Protein AF-A0A1B6H0E5-F1 (afdb_monomer)

Secondary structure (DSSP, 8-state):
-HHHHHHHHHHHHHHHHHHHHHHHHHHHHHHHHHHHHHHHHHHHHHHHHHHHHHHHHHHHHHHHHHHHHHHHHHHHHHHHHHHHHHHHHHHHHHHHHHHHHHHHHHHHHHHHHHHHHHHHHHHTT-SS----HHHHHHHHHHHHHHHHHHHHHHHHHHHHHHHHHHHHHHHHHHHHHHHHHHHHHHHHHHHHHHHHHHHHHHHHHHHHHHHHHHHHHHHHHHHHHHHHHHHHHHHHHHT---HHHHHHHTT--S--TTTHHHHHHHHHHHHHHHHHHS--------S-------------------------PPPPTTTGGGTGGG-------

Structure (mmCIF, N/CA/C/O backbone):
data_AF-A0A1B6H0E5-F1
#
_entry.id   AF-A0A1B6H0E5-F1
#
loop_
_atom_site.group_PDB
_atom_site.id
_atom_site.type_symbol
_atom_site.label_atom_id
_atom_site.label_alt_id
_atom_site.label_comp_id
_atom_site.label_asym_id
_atom_site.label_entity_id
_atom_site.label_seq_id
_atom_site.pdbx_PDB_ins_code
_atom_site.Cartn_x
_atom_site.Cartn_y
_atom_site.Cartn_z
_atom_site.occupancy
_atom_site.B_iso_or_equiv
_atom_site.auth_seq_id
_atom_site.auth_comp_id
_atom_site.auth_asym_id
_atom_site.auth_atom_id
_atom_site.pdbx_PDB_model_num
ATOM 1 N N . MET A 1 1 ? -20.117 -1.819 90.379 1.00 55.28 1 MET A N 1
ATOM 2 C CA . MET A 1 1 ? -20.798 -1.205 89.204 1.00 55.28 1 MET A CA 1
ATOM 3 C C . MET A 1 1 ? -19.936 -0.213 88.401 1.00 55.28 1 MET A C 1
ATOM 5 O O . MET A 1 1 ? -20.252 -0.001 87.236 1.00 55.28 1 MET A O 1
ATOM 9 N N . SER A 1 2 ? -18.874 0.383 88.965 1.00 75.88 2 SER A N 1
ATOM 10 C CA . SER A 1 2 ? -18.038 1.400 88.289 1.00 75.88 2 SER A CA 1
ATOM 11 C C . SER A 1 2 ? -17.164 0.845 87.145 1.00 75.88 2 SER A C 1
ATOM 13 O O . SER A 1 2 ? -17.167 1.383 86.039 1.00 75.88 2 SER A O 1
ATOM 15 N N . GLU A 1 3 ? -16.501 -0.295 87.357 1.00 85.06 3 GLU A N 1
ATOM 16 C CA . GLU A 1 3 ? -15.570 -0.882 86.374 1.00 85.06 3 GLU A CA 1
ATOM 17 C C . GLU A 1 3 ? -16.250 -1.301 85.070 1.00 85.06 3 GLU A C 1
ATOM 19 O O . GLU A 1 3 ? -15.734 -1.042 83.989 1.00 85.06 3 GLU A O 1
ATOM 24 N N . ARG A 1 4 ? -17.462 -1.862 85.150 1.00 87.31 4 ARG A N 1
ATOM 25 C CA . ARG A 1 4 ? -18.242 -2.280 83.974 1.00 87.31 4 ARG A CA 1
ATOM 26 C C . ARG A 1 4 ? -18.621 -1.089 83.084 1.00 87.31 4 ARG A C 1
ATOM 28 O O . ARG A 1 4 ? -18.593 -1.198 81.862 1.00 87.31 4 ARG A O 1
ATOM 35 N N . LYS A 1 5 ? -18.923 0.069 83.687 1.00 90.56 5 LYS A N 1
ATOM 36 C CA . LYS A 1 5 ? -19.170 1.322 82.952 1.00 90.56 5 LYS A CA 1
ATOM 37 C C . LYS A 1 5 ? -17.890 1.846 82.294 1.00 90.56 5 LYS A C 1
ATOM 39 O O . LYS A 1 5 ? -17.943 2.285 81.149 1.00 90.56 5 LYS A O 1
ATOM 44 N N . CYS A 1 6 ? -16.753 1.769 82.987 1.00 89.44 6 CYS A N 1
ATOM 45 C CA . CYS A 1 6 ? -15.452 2.165 82.444 1.00 89.44 6 CYS A CA 1
ATOM 46 C C . CYS A 1 6 ? -15.024 1.268 81.267 1.00 89.44 6 CYS A C 1
ATOM 48 O O . CYS A 1 6 ? -14.655 1.770 80.206 1.00 89.44 6 CYS A O 1
ATOM 50 N N . PHE A 1 7 ? -15.175 -0.051 81.411 1.00 94.00 7 PHE A N 1
ATOM 51 C CA . PHE A 1 7 ? -14.915 -1.022 80.350 1.00 94.00 7 PHE A CA 1
ATOM 52 C C . PHE A 1 7 ? -15.791 -0.765 79.121 1.00 94.00 7 PHE A C 1
ATOM 54 O O . PHE A 1 7 ? -15.260 -0.613 78.026 1.00 94.00 7 PHE A O 1
ATOM 61 N N . ASN A 1 8 ? -17.110 -0.621 79.296 1.00 93.94 8 ASN A N 1
ATOM 62 C CA . ASN A 1 8 ? -18.020 -0.335 78.182 1.00 93.94 8 ASN A CA 1
ATOM 63 C C . ASN A 1 8 ? -17.671 0.982 77.473 1.00 93.94 8 ASN A C 1
ATOM 65 O O . ASN A 1 8 ? -17.741 1.058 76.250 1.00 93.94 8 ASN A O 1
ATOM 69 N N . LYS A 1 9 ? -17.242 2.009 78.217 1.00 94.75 9 LYS A N 1
ATOM 70 C CA . LYS A 1 9 ? -16.779 3.275 77.635 1.00 94.75 9 LYS A CA 1
ATOM 71 C C . LYS A 1 9 ? -15.517 3.082 76.786 1.00 94.75 9 LYS A C 1
ATOM 73 O O . LYS A 1 9 ? -15.466 3.561 75.658 1.00 94.75 9 LYS A O 1
ATOM 78 N N . ASN A 1 10 ? -14.521 2.354 77.289 1.00 94.12 10 ASN A N 1
ATOM 79 C CA . ASN A 1 10 ? -13.287 2.074 76.548 1.00 94.12 10 ASN A CA 1
ATOM 80 C C . ASN A 1 10 ? -13.524 1.161 75.335 1.00 94.12 10 ASN A C 1
ATOM 82 O O . ASN A 1 10 ? -12.918 1.366 74.281 1.00 94.12 10 ASN A O 1
ATOM 86 N N . TYR A 1 11 ? -14.430 0.193 75.463 1.00 95.94 11 TYR A N 1
ATOM 87 C CA . TYR A 1 11 ? -14.847 -0.686 74.377 1.00 95.94 11 TYR A CA 1
ATOM 88 C C . TYR A 1 11 ? -15.554 0.098 73.264 1.00 95.94 11 TYR A C 1
ATOM 90 O O . TYR A 1 11 ? -15.135 0.026 72.110 1.00 95.94 11 TYR A O 1
ATOM 98 N N . ASN A 1 12 ? -16.529 0.946 73.608 1.00 95.19 12 ASN A N 1
ATOM 99 C CA . ASN A 1 12 ? -17.215 1.809 72.641 1.00 95.19 12 ASN A CA 1
ATOM 100 C C . ASN A 1 12 ? -16.251 2.796 71.966 1.00 95.19 12 ASN A C 1
ATOM 102 O O . ASN A 1 12 ? -16.272 2.928 70.746 1.00 95.19 12 ASN A O 1
ATOM 106 N N . ASN A 1 13 ? -15.330 3.409 72.719 1.00 96.19 13 ASN A N 1
ATOM 107 C CA . ASN A 1 13 ? -14.282 4.262 72.148 1.00 96.19 13 ASN A CA 1
ATOM 108 C C . ASN A 1 13 ? -13.381 3.498 71.160 1.00 96.19 13 ASN A C 1
ATOM 110 O O . ASN A 1 13 ? -12.927 4.060 70.163 1.00 96.19 13 ASN A O 1
ATOM 114 N N . SER A 1 14 ? -13.097 2.222 71.434 1.00 95.81 14 SER A N 1
ATOM 115 C CA . SER A 1 14 ? -12.301 1.368 70.544 1.00 95.81 14 SER A CA 1
ATOM 116 C C . SER A 1 14 ? -13.075 1.015 69.273 1.00 95.81 14 SER A C 1
ATOM 118 O O . SER A 1 14 ? -12.514 1.099 68.181 1.00 95.81 14 SER A O 1
ATOM 120 N N . ILE A 1 15 ? -14.373 0.715 69.390 1.00 96.44 15 ILE A N 1
ATOM 121 C CA . ILE A 1 15 ? -15.270 0.509 68.244 1.00 96.44 15 ILE A CA 1
ATOM 122 C C . ILE A 1 15 ? -15.332 1.767 67.375 1.00 96.44 15 ILE A C 1
ATOM 124 O O . ILE A 1 15 ? -15.171 1.672 66.161 1.00 96.44 15 ILE A O 1
ATOM 128 N N . GLU A 1 16 ? -15.503 2.948 67.968 1.00 96.44 16 GLU A N 1
ATOM 129 C CA . GLU A 1 16 ? -15.536 4.207 67.217 1.00 96.44 16 GLU A CA 1
ATOM 130 C C . GLU A 1 16 ? -14.223 4.471 66.473 1.00 96.44 16 GLU A C 1
ATOM 132 O O . GLU A 1 16 ? -14.240 4.895 65.315 1.00 96.44 16 GLU A O 1
ATOM 137 N N . LYS A 1 17 ? -13.071 4.199 67.103 1.00 96.62 17 LYS A N 1
ATOM 138 C CA . LYS A 1 17 ? -11.760 4.308 66.444 1.00 96.62 17 LYS A CA 1
ATOM 139 C C . LYS A 1 17 ? -11.642 3.345 65.264 1.00 96.62 17 LYS A C 1
ATOM 141 O O . LYS A 1 17 ? -11.169 3.759 64.209 1.00 96.62 17 LYS A O 1
ATOM 146 N N . LEU A 1 18 ? -12.106 2.103 65.408 1.00 96.94 18 LEU A N 1
ATOM 147 C CA . LEU A 1 18 ? -12.109 1.118 64.322 1.00 96.94 18 LEU A CA 1
ATOM 148 C C . LEU A 1 18 ? -13.049 1.523 63.183 1.00 96.94 18 LEU A C 1
ATOM 150 O O . LEU A 1 18 ? -12.677 1.415 62.019 1.00 96.94 18 LEU A O 1
ATOM 154 N N . GLN A 1 19 ? -14.234 2.051 63.492 1.00 96.25 19 GLN A N 1
ATOM 155 C CA . GLN A 1 19 ? -15.170 2.552 62.483 1.00 96.25 19 GLN A CA 1
ATOM 156 C C . GLN A 1 19 ? -14.608 3.763 61.729 1.00 96.25 19 GLN A C 1
ATOM 158 O O . GLN A 1 19 ? -14.741 3.838 60.508 1.00 96.25 19 GLN A O 1
ATOM 163 N N . LYS A 1 20 ? -13.942 4.691 62.430 1.00 97.12 20 LYS A N 1
ATOM 164 C CA . LYS A 1 20 ? -13.227 5.812 61.799 1.00 97.12 20 LYS A CA 1
ATOM 165 C C . LYS A 1 20 ? -12.080 5.313 60.923 1.00 97.12 20 LYS A C 1
ATOM 167 O O . LYS A 1 20 ? -11.977 5.738 59.779 1.00 97.12 20 LYS A O 1
ATOM 172 N N . GLY A 1 21 ? -11.271 4.376 61.421 1.00 97.69 21 GLY A N 1
ATOM 173 C CA . GLY A 1 21 ? -10.187 3.756 60.655 1.00 97.69 21 GLY A CA 1
ATOM 174 C C . GLY A 1 21 ? -10.687 3.059 59.389 1.00 97.69 21 GLY A C 1
ATOM 175 O O . GLY A 1 21 ? -10.123 3.261 58.318 1.00 97.69 21 GLY A O 1
ATOM 176 N N . LYS A 1 22 ? -11.798 2.318 59.483 1.00 97.25 22 LYS A N 1
ATOM 177 C CA . LYS A 1 22 ? -12.448 1.681 58.332 1.00 97.25 22 LYS A CA 1
ATOM 178 C C . LYS A 1 22 ? -12.878 2.705 57.279 1.00 97.25 22 LYS A C 1
ATOM 180 O O . LYS A 1 22 ? -12.554 2.515 56.114 1.00 97.25 22 LYS A O 1
ATOM 185 N N . LYS A 1 23 ? -13.541 3.796 57.680 1.00 97.00 23 LYS A N 1
ATOM 186 C CA . LYS A 1 23 ? -13.937 4.868 56.747 1.00 97.00 23 LYS A CA 1
ATOM 187 C C . LYS A 1 23 ? -12.733 5.497 56.047 1.00 97.00 23 LYS A C 1
ATOM 189 O O . LYS A 1 23 ? -12.755 5.650 54.836 1.00 97.00 23 LYS A O 1
ATOM 194 N N . ILE A 1 24 ? -11.660 5.786 56.788 1.00 97.81 24 ILE A N 1
ATOM 195 C CA . ILE A 1 24 ? -10.425 6.334 56.204 1.00 97.81 24 ILE A CA 1
ATOM 196 C C . ILE A 1 24 ? -9.837 5.363 55.170 1.00 97.81 24 ILE A C 1
ATOM 198 O O . ILE A 1 24 ? -9.419 5.790 54.099 1.00 97.81 24 ILE A O 1
ATOM 202 N N . LEU A 1 25 ? -9.813 4.059 55.466 1.00 97.69 25 LEU A N 1
ATOM 203 C CA . LEU A 1 25 ? -9.330 3.046 54.522 1.00 97.69 25 LEU A CA 1
ATOM 204 C C . LEU A 1 25 ? -10.217 2.940 53.274 1.00 97.69 25 LEU A C 1
ATOM 206 O O . LEU A 1 25 ? -9.690 2.805 52.173 1.00 97.69 25 LEU A O 1
ATOM 210 N N . GLU A 1 26 ? -11.538 3.026 53.427 1.00 97.81 26 GLU A N 1
ATOM 211 C CA . GLU A 1 26 ? -12.482 3.051 52.303 1.00 97.81 26 GLU A CA 1
ATOM 212 C C . GLU A 1 26 ? -12.267 4.289 51.418 1.00 97.81 26 GLU A C 1
ATOM 214 O O . GLU A 1 26 ? -12.145 4.155 50.199 1.00 97.81 26 GLU A O 1
ATOM 219 N N . ASP A 1 27 ? -12.125 5.472 52.018 1.00 97.88 27 ASP A N 1
ATOM 220 C CA . ASP A 1 27 ? -11.861 6.722 51.296 1.00 97.88 27 ASP A CA 1
ATOM 221 C C . ASP A 1 27 ? -10.516 6.676 50.557 1.00 97.88 27 ASP A C 1
ATOM 223 O O . ASP A 1 27 ? -10.423 7.061 49.387 1.00 97.88 27 ASP A O 1
ATOM 227 N N . LEU A 1 28 ? -9.470 6.147 51.204 1.00 98.00 28 LEU A N 1
ATOM 228 C CA . LEU A 1 28 ? -8.165 5.936 50.575 1.00 98.00 28 LEU A CA 1
ATOM 229 C C . LEU A 1 28 ? -8.260 4.963 49.401 1.00 98.00 28 LEU A C 1
ATOM 231 O O . LEU A 1 28 ? -7.680 5.221 48.347 1.00 98.00 28 LEU A O 1
ATOM 235 N N . HIS A 1 29 ? -9.020 3.878 49.544 1.00 97.56 29 HIS A N 1
ATOM 236 C CA . HIS A 1 29 ? -9.211 2.909 48.472 1.00 97.56 29 HIS A CA 1
ATOM 237 C C . HIS A 1 29 ? -9.919 3.529 47.258 1.00 97.56 29 HIS A C 1
ATOM 239 O O . HIS A 1 29 ? -9.481 3.346 46.119 1.00 97.56 29 HIS A O 1
ATOM 245 N N . VAL A 1 30 ? -10.976 4.315 47.485 1.00 97.81 30 VAL A N 1
ATOM 246 C CA . VAL A 1 30 ? -11.674 5.046 46.415 1.00 97.81 30 VAL A CA 1
ATOM 247 C C . VAL A 1 30 ? -10.745 6.067 45.755 1.00 97.81 30 VAL A C 1
ATOM 249 O O . VAL A 1 30 ? -10.709 6.159 44.526 1.00 97.81 30 VAL A O 1
ATOM 252 N N . SER A 1 31 ? -9.956 6.797 46.547 1.00 97.62 31 SER A N 1
ATOM 253 C CA . SER A 1 31 ? -8.965 7.752 46.045 1.00 97.62 31 SER A CA 1
ATOM 254 C C . SER A 1 31 ? -7.920 7.077 45.148 1.00 97.62 31 SER A C 1
ATOM 256 O O . SER A 1 31 ? -7.699 7.523 44.020 1.00 97.62 31 SER A O 1
ATOM 258 N N . MET A 1 32 ? -7.353 5.945 45.585 1.00 98.06 32 MET A N 1
ATOM 259 C CA . MET A 1 32 ? -6.406 5.157 44.786 1.00 98.06 32 MET A CA 1
ATOM 260 C C . MET A 1 32 ? -7.034 4.674 43.478 1.00 98.06 32 MET A C 1
ATOM 262 O O . MET A 1 32 ? -6.457 4.871 42.412 1.00 98.06 32 MET A O 1
ATOM 266 N N . LYS A 1 33 ? -8.255 4.131 43.526 1.00 98.12 33 LYS A N 1
ATOM 267 C CA . LYS A 1 33 ? -8.966 3.668 42.327 1.00 98.12 33 LYS A CA 1
ATOM 268 C C . LYS A 1 33 ? -9.205 4.798 41.320 1.00 98.12 33 LYS A C 1
ATOM 270 O O . LYS A 1 33 ? -9.058 4.601 40.114 1.00 98.12 33 LYS A O 1
ATOM 275 N N . ASN A 1 34 ? -9.552 5.990 41.801 1.00 97.50 34 ASN A N 1
ATOM 276 C CA . ASN A 1 34 ? -9.732 7.164 40.949 1.00 97.50 34 ASN A CA 1
ATOM 277 C C . ASN A 1 34 ? -8.406 7.635 40.333 1.00 97.50 34 ASN A C 1
ATOM 279 O O . ASN A 1 34 ? -8.375 7.984 39.150 1.00 97.50 34 ASN A O 1
ATOM 283 N N . ALA A 1 35 ? -7.315 7.608 41.103 1.00 97.94 35 ALA A N 1
ATOM 284 C CA . ALA A 1 35 ? -5.979 7.927 40.609 1.00 97.94 35 ALA A CA 1
ATOM 285 C C . ALA A 1 35 ? -5.516 6.928 39.534 1.00 97.94 35 ALA A C 1
ATOM 287 O O . ALA A 1 35 ? -5.015 7.345 38.487 1.00 97.94 35 ALA A O 1
ATOM 288 N N . ASP A 1 36 ? -5.763 5.631 39.731 1.00 98.06 36 ASP A N 1
ATOM 289 C CA . ASP A 1 36 ? -5.445 4.591 38.749 1.00 98.06 36 ASP A CA 1
ATOM 290 C C . ASP A 1 36 ? -6.248 4.758 37.455 1.00 98.06 36 ASP A C 1
ATOM 292 O O . ASP A 1 36 ? -5.683 4.695 36.361 1.00 98.06 36 ASP A O 1
ATOM 296 N N . LEU A 1 37 ? -7.544 5.070 37.548 1.00 98.12 37 LEU A N 1
ATOM 297 C CA . LEU A 1 37 ? -8.370 5.381 36.377 1.00 98.12 37 LEU A CA 1
ATOM 298 C C . LEU A 1 37 ? -7.862 6.619 35.624 1.00 98.12 37 LEU A C 1
ATOM 300 O O . LEU A 1 37 ? -7.836 6.632 34.391 1.00 98.12 37 LEU A O 1
ATOM 304 N N . ALA A 1 38 ? -7.448 7.669 36.339 1.00 97.56 38 ALA A N 1
ATOM 305 C CA . ALA A 1 38 ? -6.861 8.857 35.722 1.00 97.56 38 ALA A CA 1
ATOM 306 C C . ALA A 1 38 ? -5.533 8.527 35.021 1.00 97.56 38 ALA A C 1
ATOM 308 O O . ALA A 1 38 ? -5.318 8.936 33.876 1.00 97.56 38 ALA A O 1
ATOM 309 N N . ARG A 1 39 ? -4.676 7.723 35.662 1.00 98.25 39 ARG A N 1
ATOM 310 C CA . ARG A 1 39 ? -3.413 7.243 35.090 1.00 98.25 39 ARG A CA 1
ATOM 311 C C . ARG A 1 39 ? -3.645 6.432 33.816 1.00 98.25 39 ARG A C 1
ATOM 313 O O . ARG A 1 39 ? -2.999 6.709 32.808 1.00 98.25 39 ARG A O 1
ATOM 320 N N . GLN A 1 40 ? -4.591 5.494 33.822 1.00 98.06 40 GLN A N 1
ATOM 321 C CA . GLN A 1 40 ? -4.942 4.694 32.641 1.00 98.06 40 GLN A CA 1
ATOM 322 C C . GLN A 1 40 ? -5.413 5.570 31.473 1.00 98.06 40 GLN A C 1
ATOM 324 O O . GLN A 1 40 ? -4.966 5.388 30.343 1.00 98.06 40 GLN A O 1
ATOM 329 N N . LYS A 1 41 ? -6.246 6.589 31.732 1.00 97.94 41 LYS A N 1
ATOM 330 C CA . LYS A 1 41 ? -6.674 7.543 30.690 1.00 97.94 41 LYS A CA 1
ATOM 331 C C . LYS A 1 41 ? -5.492 8.283 30.059 1.00 97.94 41 LYS A C 1
ATOM 333 O O . LYS A 1 41 ? -5.479 8.483 28.843 1.00 97.94 41 LYS A O 1
ATOM 338 N N . ILE A 1 42 ? -4.510 8.689 30.865 1.00 97.31 42 ILE A N 1
ATOM 339 C CA . ILE A 1 42 ? -3.303 9.372 30.380 1.00 97.31 42 ILE A CA 1
ATOM 340 C C . ILE A 1 42 ? -2.438 8.416 29.554 1.00 97.31 42 ILE A C 1
ATOM 342 O O . ILE A 1 42 ? -2.022 8.792 28.460 1.00 97.31 42 ILE A O 1
ATOM 346 N N . ILE A 1 43 ? -2.220 7.185 30.025 1.00 98.00 43 ILE A N 1
ATOM 347 C CA . ILE A 1 43 ? -1.454 6.161 29.295 1.00 98.00 43 ILE A CA 1
ATOM 348 C C . ILE A 1 43 ? -2.085 5.900 27.924 1.00 98.00 43 ILE A C 1
ATOM 350 O O . ILE A 1 43 ? -1.410 6.057 26.908 1.00 98.00 43 ILE A O 1
ATOM 354 N N . ASN A 1 44 ? -3.398 5.663 27.872 1.00 98.00 44 ASN A N 1
ATOM 355 C CA . ASN A 1 44 ? -4.118 5.451 26.613 1.00 98.00 44 ASN A CA 1
ATOM 356 C C . ASN A 1 44 ? -3.986 6.653 25.663 1.00 98.00 44 ASN A C 1
ATOM 358 O O . ASN A 1 44 ? -3.917 6.501 24.442 1.00 98.00 44 ASN A O 1
ATOM 362 N N . LYS A 1 45 ? -3.955 7.880 26.200 1.00 98.38 45 LYS A N 1
ATOM 363 C CA . LYS A 1 45 ? -3.747 9.092 25.395 1.00 98.38 45 LYS A CA 1
ATOM 364 C C . LYS A 1 45 ? -2.324 9.161 24.835 1.00 98.38 45 LYS A C 1
ATOM 366 O O . LYS A 1 45 ? -2.162 9.510 23.667 1.00 98.38 45 LYS A O 1
ATOM 371 N N . ILE A 1 46 ? -1.316 8.814 25.635 1.00 97.75 46 ILE A N 1
ATOM 372 C CA . ILE A 1 46 ? 0.089 8.753 25.206 1.00 97.75 46 ILE A CA 1
ATOM 373 C C . ILE A 1 46 ? 0.267 7.696 24.113 1.00 97.75 46 ILE A C 1
ATOM 375 O O . ILE A 1 46 ? 0.893 7.980 23.096 1.00 97.75 46 ILE A O 1
ATOM 379 N N . GLU A 1 47 ? -0.321 6.513 24.271 1.00 97.44 47 GLU A N 1
ATOM 380 C CA . GLU A 1 47 ? -0.268 5.447 23.264 1.00 97.44 47 GLU A CA 1
ATOM 381 C C . GLU A 1 47 ? -0.917 5.872 21.946 1.00 97.44 47 GLU A C 1
ATOM 383 O O . GLU A 1 47 ? -0.327 5.692 20.881 1.00 97.44 47 GLU A O 1
ATOM 388 N N . LYS A 1 48 ? -2.080 6.535 22.003 1.00 97.75 48 LYS A N 1
ATOM 389 C CA . LYS A 1 48 ? -2.717 7.104 20.807 1.00 97.75 48 LYS A CA 1
ATOM 390 C C . LYS A 1 48 ? -1.808 8.111 20.106 1.00 97.75 48 LYS A C 1
ATOM 392 O O . LYS A 1 48 ? -1.680 8.043 18.885 1.00 97.75 48 LYS A O 1
ATOM 397 N N . ILE A 1 49 ? -1.163 9.012 20.849 1.00 97.69 49 ILE A N 1
ATOM 398 C CA . ILE A 1 49 ? -0.218 9.988 20.284 1.00 97.69 49 ILE A CA 1
ATOM 399 C C . ILE A 1 49 ? 0.980 9.276 19.647 1.00 97.69 49 ILE A C 1
ATOM 401 O O . ILE A 1 49 ? 1.270 9.536 18.484 1.00 97.69 49 ILE A O 1
ATOM 405 N N . ARG A 1 50 ? 1.604 8.321 20.347 1.00 97.81 50 ARG A N 1
ATOM 406 C CA . ARG A 1 50 ? 2.725 7.528 19.813 1.00 97.81 50 ARG A CA 1
ATOM 407 C C . ARG A 1 50 ? 2.343 6.776 18.541 1.00 97.81 50 ARG A C 1
ATOM 409 O O . ARG A 1 50 ? 3.108 6.768 17.585 1.00 97.81 50 ARG A O 1
ATOM 416 N N . SER A 1 51 ? 1.149 6.181 18.498 1.00 97.12 51 SER A N 1
ATOM 417 C CA . SER A 1 51 ? 0.669 5.477 17.303 1.00 97.12 51 SER A CA 1
ATOM 418 C C . SER A 1 51 ? 0.517 6.420 16.105 1.00 97.12 51 SER A C 1
ATOM 420 O O . SER A 1 51 ? 0.910 6.067 14.997 1.00 97.12 51 SER A O 1
ATOM 422 N N . LYS A 1 52 ? 0.002 7.639 16.326 1.00 97.88 52 LYS A N 1
ATOM 423 C CA . LYS A 1 52 ? -0.138 8.661 15.281 1.00 97.88 52 LYS A CA 1
ATOM 424 C C . LYS A 1 52 ? 1.221 9.165 14.811 1.00 97.88 52 LYS A C 1
ATOM 426 O O . LYS A 1 52 ? 1.436 9.270 13.612 1.00 97.88 52 LYS A O 1
ATOM 431 N N . GLU A 1 53 ? 2.133 9.433 15.738 1.00 97.62 53 GLU A N 1
ATOM 432 C CA . GLU A 1 53 ? 3.490 9.876 15.420 1.00 97.62 53 GLU A CA 1
ATOM 433 C C . GLU A 1 53 ? 4.248 8.819 14.608 1.00 97.62 53 GLU A C 1
ATOM 435 O O . GLU A 1 53 ? 4.862 9.147 13.600 1.00 97.62 53 GLU A O 1
ATOM 440 N N . ASN A 1 54 ? 4.146 7.541 14.982 1.00 97.50 54 ASN A N 1
ATOM 441 C CA . ASN A 1 54 ? 4.766 6.454 14.227 1.00 97.50 54 ASN A CA 1
ATOM 442 C C . ASN A 1 54 ? 4.176 6.312 12.819 1.00 97.50 54 ASN A C 1
ATOM 444 O O . ASN A 1 54 ? 4.922 6.058 11.880 1.00 97.50 54 ASN A O 1
ATOM 448 N N . LYS A 1 55 ? 2.858 6.493 12.656 1.00 97.62 55 LYS A N 1
ATOM 449 C CA . LYS A 1 55 ? 2.225 6.510 11.328 1.00 97.62 55 LYS A CA 1
ATOM 450 C C . LYS A 1 55 ? 2.743 7.671 10.477 1.00 97.62 55 LYS A C 1
ATOM 452 O O . LYS A 1 55 ? 3.131 7.446 9.341 1.00 97.62 55 LYS A O 1
ATOM 457 N N . LEU A 1 56 ? 2.814 8.877 11.042 1.00 97.69 56 LEU A N 1
ATOM 458 C CA . LEU A 1 56 ? 3.351 10.048 10.341 1.00 97.69 56 LEU A CA 1
ATOM 459 C C . LEU A 1 56 ? 4.820 9.865 9.952 1.00 97.69 56 LEU A C 1
ATOM 461 O O . LEU A 1 56 ? 5.184 10.190 8.833 1.00 97.69 56 LEU A O 1
ATOM 465 N N . LYS A 1 57 ? 5.650 9.297 10.833 1.00 97.38 57 LYS A N 1
ATOM 466 C CA . LYS A 1 57 ? 7.058 9.006 10.521 1.00 97.38 57 LYS A CA 1
ATOM 467 C C . LYS A 1 57 ? 7.214 8.019 9.366 1.00 97.38 57 LYS A C 1
ATOM 469 O O . LYS A 1 57 ? 8.140 8.175 8.585 1.00 97.38 57 LYS A O 1
ATOM 474 N N . LYS A 1 58 ? 6.334 7.016 9.262 1.00 97.38 58 LYS A N 1
ATOM 475 C CA . LYS A 1 58 ? 6.337 6.081 8.126 1.00 97.38 58 LYS A CA 1
ATOM 476 C C . LYS A 1 58 ? 5.999 6.793 6.821 1.00 97.38 58 LYS A C 1
ATOM 478 O O . LYS A 1 58 ? 6.783 6.698 5.891 1.00 97.38 58 LYS A O 1
ATOM 483 N N . ILE A 1 59 ? 4.922 7.581 6.815 1.00 96.81 59 ILE A N 1
ATOM 484 C CA . ILE A 1 59 ? 4.516 8.374 5.644 1.00 96.81 59 ILE A CA 1
ATOM 485 C C . ILE A 1 59 ? 5.642 9.325 5.223 1.00 96.81 59 ILE A C 1
ATOM 487 O O . ILE A 1 59 ? 6.028 9.348 4.066 1.00 96.81 59 ILE A O 1
ATOM 491 N N . GLN A 1 60 ? 6.247 10.048 6.169 1.00 96.94 60 GLN A N 1
ATOM 492 C CA . GLN A 1 60 ? 7.369 10.947 5.876 1.00 96.94 60 GLN A CA 1
ATOM 493 C C . GLN A 1 60 ? 8.602 10.214 5.333 1.00 96.94 60 GLN A C 1
ATOM 495 O O . GLN A 1 60 ? 9.342 10.777 4.532 1.00 96.94 60 GLN A O 1
ATOM 500 N N . ALA A 1 61 ? 8.861 8.983 5.783 1.00 97.25 61 ALA A N 1
ATOM 501 C CA . ALA A 1 61 ? 9.959 8.176 5.262 1.00 97.25 61 ALA A CA 1
ATOM 502 C C . ALA A 1 61 ? 9.675 7.689 3.832 1.00 97.25 61 ALA A C 1
ATOM 504 O O . ALA A 1 61 ? 10.579 7.718 3.006 1.00 97.25 61 ALA A O 1
ATOM 505 N N . GLU A 1 62 ? 8.436 7.286 3.544 1.00 96.50 62 GLU A N 1
ATOM 506 C CA . GLU A 1 62 ? 7.976 6.915 2.198 1.00 96.50 62 GLU A CA 1
ATOM 507 C C . GLU A 1 62 ? 8.072 8.117 1.244 1.00 96.50 62 GLU A C 1
ATOM 509 O O . GLU A 1 62 ? 8.758 8.034 0.229 1.00 96.50 62 GLU A O 1
ATOM 514 N N . GLU A 1 63 ? 7.531 9.277 1.634 1.00 96.75 63 GLU A N 1
ATOM 515 C CA . GLU A 1 63 ? 7.641 10.530 0.870 1.00 96.75 63 GLU A CA 1
ATOM 516 C C . GLU A 1 63 ? 9.105 10.926 0.609 1.00 96.75 63 GLU A C 1
ATOM 518 O O . GLU A 1 63 ? 9.449 11.386 -0.479 1.00 96.75 63 GLU A O 1
ATOM 523 N N . ALA A 1 64 ? 9.994 10.746 1.592 1.00 96.75 64 ALA A N 1
ATOM 524 C CA . ALA A 1 64 ? 11.415 11.036 1.421 1.00 96.75 64 ALA A CA 1
ATOM 525 C C . ALA A 1 64 ? 12.078 10.099 0.402 1.00 96.75 64 ALA A C 1
ATOM 527 O O . ALA A 1 64 ? 12.882 10.565 -0.406 1.00 96.75 64 ALA A O 1
ATOM 528 N N . ILE A 1 65 ? 11.738 8.805 0.417 1.00 96.50 65 ILE A N 1
ATOM 529 C CA . ILE A 1 65 ? 12.240 7.834 -0.563 1.00 96.50 65 ILE A CA 1
ATOM 530 C C . ILE A 1 65 ? 11.767 8.226 -1.967 1.00 96.50 65 ILE A C 1
ATOM 532 O O . ILE A 1 65 ? 12.596 8.344 -2.870 1.00 96.50 65 ILE A O 1
ATOM 536 N N . ASP A 1 66 ? 10.481 8.528 -2.135 1.00 96.31 66 ASP A N 1
ATOM 537 C CA . ASP A 1 66 ? 9.911 8.927 -3.425 1.00 96.31 66 ASP A CA 1
ATOM 538 C C . ASP A 1 66 ? 10.588 10.185 -3.986 1.00 96.31 66 ASP A C 1
ATOM 540 O O . ASP A 1 66 ? 10.978 10.232 -5.156 1.00 96.31 66 ASP A O 1
ATOM 544 N N . LEU A 1 67 ? 10.809 11.193 -3.135 1.00 97.31 67 LEU A N 1
ATOM 545 C CA . LEU A 1 67 ? 11.525 12.409 -3.518 1.00 97.31 67 LEU A CA 1
ATOM 546 C C . LEU A 1 67 ? 12.971 12.117 -3.927 1.00 97.31 67 LEU A C 1
ATOM 548 O O . LEU A 1 67 ? 13.441 12.664 -4.925 1.00 97.31 67 LEU A O 1
ATOM 552 N N . THR A 1 68 ? 13.678 11.249 -3.197 1.00 96.62 68 THR A N 1
ATOM 553 C CA . THR A 1 68 ? 15.045 10.861 -3.578 1.00 96.62 68 THR A CA 1
ATOM 554 C C . THR A 1 68 ? 15.080 10.128 -4.914 1.00 96.62 68 THR A C 1
ATOM 556 O O . THR A 1 68 ? 15.900 10.472 -5.760 1.00 96.62 68 THR A O 1
ATOM 559 N N . MET A 1 69 ? 14.140 9.209 -5.162 1.00 95.44 69 MET A N 1
ATOM 560 C CA . MET A 1 69 ? 14.037 8.507 -6.443 1.00 95.44 69 MET A CA 1
ATOM 561 C C . MET A 1 69 ? 13.751 9.473 -7.596 1.00 95.44 69 MET A C 1
ATOM 563 O O . MET A 1 69 ? 14.317 9.328 -8.681 1.00 95.44 69 MET A O 1
ATOM 567 N N . HIS A 1 70 ? 12.906 10.482 -7.365 1.00 97.00 70 HIS A N 1
ATOM 568 C CA . HIS A 1 70 ? 12.619 11.505 -8.365 1.00 97.00 70 HIS A CA 1
ATOM 569 C C . HIS A 1 70 ? 13.862 12.339 -8.704 1.00 97.00 70 HIS A C 1
ATOM 571 O O . HIS A 1 70 ? 14.203 12.486 -9.878 1.00 97.00 70 HIS A O 1
ATOM 577 N N . ILE A 1 71 ? 14.581 12.819 -7.683 1.00 97.06 71 ILE A N 1
ATOM 578 C CA . ILE A 1 71 ? 15.817 13.597 -7.848 1.00 97.06 71 ILE A CA 1
ATOM 579 C C . ILE A 1 71 ? 16.891 12.772 -8.567 1.00 97.06 71 ILE A C 1
ATOM 581 O O . ILE A 1 71 ? 17.528 13.268 -9.499 1.00 97.06 71 ILE A O 1
ATOM 585 N N . ASP A 1 72 ? 17.077 11.511 -8.180 1.00 97.06 72 ASP A N 1
ATOM 586 C CA . ASP A 1 72 ? 18.031 10.614 -8.834 1.00 97.06 72 ASP A CA 1
ATOM 587 C C . ASP A 1 72 ? 17.664 10.405 -10.308 1.00 97.06 72 ASP A C 1
ATOM 589 O O . ASP A 1 72 ? 18.531 10.488 -11.185 1.00 97.06 72 ASP A O 1
ATOM 593 N N . GLY A 1 73 ? 16.374 10.233 -10.610 1.00 96.69 73 GLY A N 1
ATOM 594 C CA . GLY A 1 73 ? 15.858 10.190 -11.976 1.00 96.69 73 GLY A CA 1
ATOM 595 C C . GLY A 1 73 ? 16.222 11.440 -12.784 1.00 96.69 73 GLY A C 1
ATOM 596 O O . GLY A 1 73 ? 16.764 11.330 -13.887 1.00 96.69 73 GLY A O 1
ATOM 597 N N . GLU A 1 74 ? 15.996 12.635 -12.238 1.00 96.62 74 GLU A N 1
ATOM 598 C CA . GLU A 1 74 ? 16.367 13.897 -12.893 1.00 96.62 74 GLU A CA 1
ATOM 599 C C . GLU A 1 74 ? 17.880 14.019 -13.125 1.00 96.62 74 GLU A C 1
ATOM 601 O O . GLU A 1 74 ? 18.321 14.444 -14.201 1.00 96.62 74 GLU A O 1
ATOM 606 N N . ILE A 1 75 ? 18.698 13.612 -12.149 1.00 96.06 75 ILE A N 1
ATOM 607 C CA . ILE A 1 75 ? 20.161 13.597 -12.268 1.00 96.06 75 ILE A CA 1
ATOM 608 C C . ILE A 1 75 ? 20.594 12.638 -13.381 1.00 96.06 75 ILE A C 1
ATOM 610 O O . ILE A 1 75 ? 21.438 12.998 -14.212 1.00 96.06 75 ILE A O 1
ATOM 614 N N . HIS A 1 76 ? 20.008 11.440 -13.444 1.00 95.62 76 HIS A N 1
ATOM 615 C CA . HIS A 1 76 ? 20.274 10.470 -14.503 1.00 95.62 76 HIS A CA 1
ATOM 616 C C . HIS A 1 76 ? 19.928 11.028 -15.883 1.00 95.62 76 HIS A C 1
ATOM 618 O O . HIS A 1 76 ? 20.759 10.949 -16.794 1.00 95.62 76 HIS A O 1
ATOM 624 N N . TRP A 1 77 ? 18.766 11.667 -16.032 1.00 94.19 77 TRP A N 1
ATOM 625 C CA . TRP A 1 77 ? 18.371 12.305 -17.288 1.00 94.19 77 TRP A CA 1
ATOM 626 C C . TRP A 1 77 ? 19.317 13.429 -17.690 1.00 94.19 77 TRP A C 1
ATOM 628 O O . TRP A 1 77 ? 19.789 13.470 -18.828 1.00 94.19 77 TRP A O 1
ATOM 638 N N . LYS A 1 78 ? 19.664 14.317 -16.757 1.00 95.88 78 LYS A N 1
ATOM 639 C CA . LYS A 1 78 ? 20.608 15.410 -17.008 1.00 95.88 78 LYS A CA 1
ATOM 640 C C . LYS A 1 78 ? 21.972 14.883 -17.457 1.00 95.88 78 LYS A C 1
ATOM 642 O O . LYS A 1 78 ? 22.547 15.401 -18.416 1.00 95.88 78 LYS A O 1
ATOM 647 N N . ASN A 1 79 ? 22.468 13.829 -16.812 1.00 95.31 79 ASN A N 1
ATOM 648 C CA . ASN A 1 79 ? 23.721 13.176 -17.184 1.00 95.31 79 ASN A CA 1
ATOM 649 C C . ASN A 1 79 ? 23.636 12.527 -18.570 1.00 95.31 79 ASN A C 1
ATOM 651 O O . ASN A 1 79 ? 24.550 12.698 -19.379 1.00 95.31 79 ASN A O 1
ATOM 655 N N . TYR A 1 80 ? 22.532 11.843 -18.873 1.00 95.56 80 TYR A N 1
ATOM 656 C CA . TYR A 1 80 ? 22.289 11.259 -20.188 1.00 95.56 80 TYR A CA 1
ATOM 657 C C . TYR A 1 80 ? 22.310 12.326 -21.290 1.00 95.56 80 TYR A C 1
ATOM 659 O O . TYR A 1 80 ? 23.057 12.193 -22.263 1.00 95.56 80 TYR A O 1
ATOM 667 N N . TYR A 1 81 ? 21.564 13.421 -21.115 1.00 95.00 81 TYR A N 1
ATOM 668 C CA . TYR A 1 81 ? 21.559 14.530 -22.068 1.00 95.00 81 TYR A CA 1
ATOM 669 C C . TYR A 1 81 ? 22.949 15.137 -22.242 1.00 95.00 81 TYR A C 1
ATOM 671 O O . TYR A 1 81 ? 23.381 15.359 -23.373 1.00 95.00 81 TYR A O 1
ATOM 679 N N . HIS A 1 82 ? 23.687 15.345 -21.152 1.00 94.94 82 HIS A N 1
ATOM 680 C CA . HIS A 1 82 ? 25.051 15.870 -21.212 1.00 94.94 82 HIS A CA 1
ATOM 681 C C . HIS A 1 82 ? 25.994 14.968 -22.016 1.00 94.94 82 HIS A C 1
ATOM 683 O O . HIS A 1 82 ? 26.763 15.450 -22.849 1.00 94.94 82 HIS A O 1
ATOM 689 N N . ILE A 1 83 ? 25.916 13.650 -21.812 1.00 93.31 83 ILE A N 1
ATOM 690 C CA . ILE A 1 83 ? 26.705 12.666 -22.568 1.00 93.31 83 ILE A CA 1
ATOM 691 C C . ILE A 1 83 ? 26.316 12.688 -24.050 1.00 93.31 83 ILE A C 1
ATOM 693 O O . ILE A 1 83 ? 27.196 12.703 -24.914 1.00 93.31 83 ILE A O 1
ATOM 697 N N . GLN A 1 84 ? 25.019 12.731 -24.357 1.00 93.12 84 GLN A N 1
ATOM 698 C CA . GLN A 1 84 ? 24.525 12.767 -25.734 1.00 93.12 84 GLN A CA 1
ATOM 699 C C . GLN A 1 84 ? 24.961 14.034 -26.474 1.00 93.12 84 GLN A C 1
ATOM 701 O O . GLN A 1 84 ? 25.436 13.946 -27.608 1.00 93.12 84 GLN A O 1
ATOM 706 N N . ILE A 1 85 ? 24.853 15.204 -25.839 1.00 92.31 85 ILE A N 1
ATOM 707 C CA . ILE A 1 85 ? 25.302 16.480 -26.413 1.00 92.31 85 ILE A CA 1
ATOM 708 C C . ILE A 1 85 ? 26.805 16.416 -26.705 1.00 92.31 85 ILE A C 1
ATOM 710 O O . ILE A 1 85 ? 27.208 16.620 -27.851 1.00 92.31 85 ILE A O 1
ATOM 714 N N . LYS A 1 86 ? 27.623 16.005 -25.728 1.00 91.12 86 LYS A N 1
ATOM 715 C CA . LYS A 1 86 ? 29.076 15.852 -25.918 1.00 91.12 86 LYS A CA 1
ATOM 716 C C . LYS A 1 86 ? 29.436 14.852 -27.017 1.00 91.12 86 LYS A C 1
ATOM 718 O O . LYS A 1 86 ? 30.398 15.062 -27.753 1.00 91.12 86 LYS A O 1
ATOM 723 N N . SER A 1 87 ? 28.694 13.750 -27.137 1.00 88.75 87 SER A N 1
ATOM 724 C CA . SER A 1 87 ? 28.909 12.760 -28.200 1.00 88.75 87 SER A CA 1
ATOM 725 C C . SER A 1 87 ? 28.623 13.351 -29.584 1.00 88.75 87 SER A C 1
ATOM 727 O O . SER A 1 87 ? 29.412 13.173 -30.516 1.00 88.75 87 SER A O 1
ATOM 729 N N . ARG A 1 88 ? 27.535 14.122 -29.715 1.00 87.06 88 ARG A N 1
ATOM 730 C CA . ARG A 1 88 ? 27.183 14.827 -30.957 1.00 87.06 88 ARG A CA 1
ATOM 731 C C . ARG A 1 88 ? 28.229 15.874 -31.335 1.00 87.06 88 ARG A C 1
ATOM 733 O O . ARG A 1 88 ? 28.600 15.947 -32.504 1.00 87.06 88 ARG A O 1
ATOM 740 N N . GLU A 1 89 ? 28.732 16.636 -30.365 1.00 89.69 89 GLU A N 1
ATOM 741 C CA . GLU A 1 89 ? 29.804 17.618 -30.574 1.00 89.69 89 GLU A CA 1
ATOM 742 C C . GLU A 1 89 ? 31.082 16.952 -31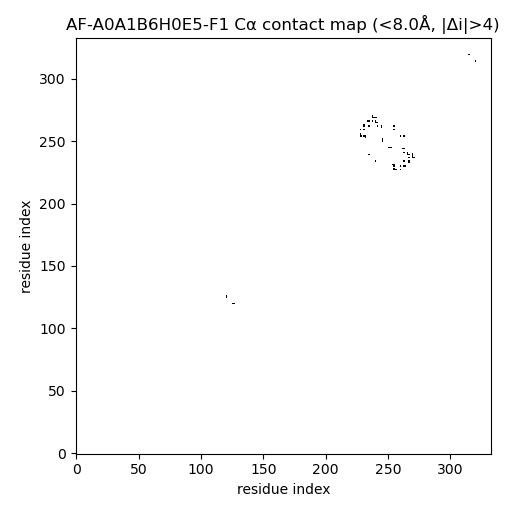.096 1.00 89.69 89 GLU A C 1
ATOM 744 O O . GLU A 1 89 ? 31.585 17.340 -32.153 1.00 89.69 89 GLU A O 1
ATOM 749 N N . LYS A 1 90 ? 31.549 15.884 -30.429 1.00 87.38 90 LYS A N 1
ATOM 750 C CA . LYS A 1 90 ? 32.722 15.108 -30.870 1.00 87.38 90 LYS A CA 1
ATOM 751 C C . LYS A 1 90 ? 32.553 14.564 -32.286 1.00 87.38 90 LYS A C 1
ATOM 753 O O . LYS A 1 90 ? 33.431 14.757 -33.125 1.00 87.38 90 LYS A O 1
ATOM 758 N N . ARG A 1 91 ? 31.400 13.960 -32.589 1.00 86.75 91 ARG A N 1
ATOM 759 C CA . ARG A 1 91 ? 31.090 13.458 -33.938 1.00 86.75 91 ARG A CA 1
ATOM 760 C C . ARG A 1 91 ? 31.121 14.584 -34.977 1.00 86.75 91 ARG A C 1
ATOM 762 O O . ARG A 1 91 ? 31.645 14.403 -36.073 1.00 86.75 91 ARG A O 1
ATOM 769 N N . GLY A 1 92 ? 30.588 15.759 -34.642 1.00 89.06 92 GLY A N 1
ATOM 770 C CA . GLY A 1 92 ? 30.635 16.939 -35.505 1.00 89.06 92 GLY A CA 1
ATOM 771 C C . GLY A 1 92 ? 32.066 17.405 -35.800 1.00 89.06 92 GLY A C 1
ATOM 772 O O . GLY A 1 92 ? 32.389 17.720 -36.949 1.00 89.06 92 GLY A O 1
ATOM 773 N N . GLU A 1 93 ? 32.941 17.414 -34.794 1.00 88.88 93 GLU A N 1
ATOM 774 C CA . GLU A 1 93 ? 34.365 17.724 -34.968 1.00 88.88 93 GLU A CA 1
ATOM 775 C C . GLU A 1 93 ? 35.098 16.680 -35.817 1.00 88.88 93 GLU A C 1
ATOM 777 O O . GLU A 1 93 ? 35.879 17.043 -36.701 1.00 88.88 93 GLU A O 1
ATOM 782 N N . GLU A 1 94 ? 34.833 15.394 -35.593 1.00 88.62 94 GLU A N 1
ATOM 783 C CA . GLU A 1 94 ? 35.407 14.291 -36.368 1.00 88.62 94 GLU A CA 1
ATOM 784 C C . GLU A 1 94 ? 35.010 14.371 -37.844 1.00 88.62 94 GLU A C 1
ATOM 786 O O . GLU A 1 94 ? 35.877 14.289 -38.715 1.00 88.62 94 GLU A O 1
ATOM 791 N N . ILE A 1 95 ? 33.734 14.642 -38.145 1.00 87.88 95 ILE A N 1
ATOM 792 C CA . ILE A 1 95 ? 33.258 14.842 -39.522 1.00 87.88 95 ILE A CA 1
ATOM 793 C C . ILE A 1 95 ? 33.976 16.031 -40.176 1.00 87.88 95 ILE A C 1
ATOM 795 O O . ILE A 1 95 ? 34.403 15.936 -41.330 1.00 87.88 95 ILE A O 1
ATOM 799 N N . LYS A 1 96 ? 34.153 17.150 -39.458 1.00 89.94 96 LYS A N 1
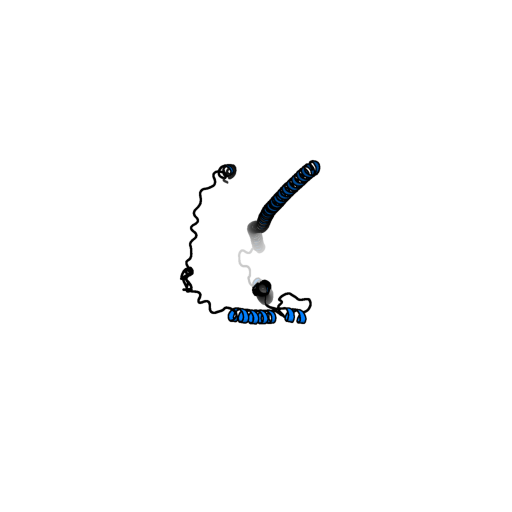ATOM 800 C CA . LYS A 1 96 ? 34.896 18.314 -39.976 1.00 89.94 96 LYS A CA 1
ATOM 801 C C . LYS A 1 96 ? 36.356 17.961 -40.277 1.00 89.94 96 LYS A C 1
ATOM 803 O O . LYS A 1 96 ? 36.855 18.318 -41.347 1.00 89.94 96 LYS A O 1
ATOM 808 N N . LYS A 1 97 ? 37.032 17.234 -39.378 1.00 89.12 97 LYS A N 1
ATOM 809 C CA . LYS A 1 97 ? 38.411 16.755 -39.585 1.00 89.12 97 LYS A CA 1
ATOM 810 C C . LYS A 1 97 ? 38.499 15.816 -40.788 1.00 89.12 97 LYS A C 1
ATOM 812 O O . LYS A 1 97 ? 39.358 16.013 -41.645 1.00 89.12 97 LYS A O 1
ATOM 817 N N . PHE A 1 98 ? 37.581 14.857 -40.898 1.00 87.06 98 PHE A N 1
ATOM 818 C CA . PHE A 1 98 ? 37.527 13.910 -42.009 1.00 87.06 98 PHE A CA 1
ATOM 819 C C . PHE A 1 98 ? 37.313 14.612 -43.355 1.00 87.06 98 PHE A C 1
ATOM 821 O O . PHE A 1 98 ? 38.048 14.354 -44.309 1.00 87.06 98 PHE A O 1
ATOM 828 N N . ARG A 1 99 ? 36.370 15.563 -43.432 1.00 86.56 99 ARG A N 1
ATOM 829 C CA . ARG A 1 99 ? 36.150 16.381 -44.637 1.00 86.56 99 ARG A CA 1
ATOM 830 C C . ARG A 1 99 ? 37.413 17.139 -45.043 1.00 86.56 99 ARG A C 1
ATOM 832 O O . ARG A 1 99 ? 37.786 17.105 -46.212 1.00 86.56 99 ARG A O 1
ATOM 839 N N . ARG A 1 100 ? 38.108 17.765 -44.087 1.00 89.31 100 ARG A N 1
ATOM 840 C CA . ARG A 1 100 ? 39.366 18.482 -44.353 1.00 89.31 100 ARG A CA 1
ATOM 841 C C . ARG A 1 100 ? 40.457 17.549 -44.886 1.00 89.31 100 ARG A C 1
ATOM 843 O O . ARG A 1 100 ? 41.105 17.882 -45.872 1.00 89.31 100 ARG A O 1
ATOM 850 N N . LEU A 1 101 ? 40.637 16.379 -44.272 1.00 90.44 101 LEU A N 1
ATOM 851 C CA . LEU A 1 101 ? 41.612 15.379 -44.724 1.00 90.44 101 LEU A CA 1
ATOM 852 C C . LEU A 1 101 ? 41.281 14.835 -46.119 1.00 90.44 101 LEU A C 1
ATOM 854 O O . LEU A 1 101 ? 42.178 14.653 -46.938 1.00 90.44 101 LEU A O 1
ATOM 858 N N . THR A 1 102 ? 39.999 14.611 -46.404 1.00 87.81 102 THR A N 1
ATOM 859 C CA . THR A 1 102 ? 39.537 14.117 -47.707 1.00 87.81 102 THR A CA 1
ATOM 860 C C . THR A 1 102 ? 39.785 15.148 -48.803 1.00 87.81 102 THR A C 1
ATOM 862 O O . THR A 1 102 ? 40.316 14.797 -49.851 1.00 87.81 102 THR A O 1
ATOM 865 N N . LEU A 1 103 ? 39.496 16.429 -48.544 1.00 87.69 103 LEU A N 1
ATOM 866 C CA . LEU A 1 103 ? 39.807 17.516 -49.478 1.00 87.69 103 LEU A CA 1
ATOM 867 C C . LEU A 1 103 ? 41.309 17.609 -49.769 1.00 87.69 103 LEU A C 1
ATOM 869 O O . LEU A 1 103 ? 41.693 17.710 -50.929 1.00 87.69 103 LEU A O 1
ATOM 873 N N . LEU A 1 104 ? 42.160 17.506 -48.743 1.00 90.75 104 LEU A N 1
ATOM 874 C CA . LEU A 1 104 ? 43.616 17.517 -48.926 1.00 90.75 104 LEU A CA 1
ATOM 875 C C . LEU A 1 104 ? 44.104 16.326 -49.765 1.00 90.75 104 LEU A C 1
ATOM 877 O O . LEU A 1 104 ? 44.949 16.496 -50.643 1.00 90.75 104 LEU A O 1
ATOM 881 N N . ARG A 1 105 ? 43.551 15.127 -49.542 1.00 89.19 105 ARG A N 1
ATOM 882 C CA . ARG A 1 105 ? 43.860 13.936 -50.353 1.00 89.19 105 ARG A CA 1
ATOM 883 C C . ARG A 1 105 ? 43.418 14.103 -51.806 1.00 89.19 105 ARG A C 1
ATOM 885 O O . ARG A 1 105 ? 44.187 13.790 -52.711 1.00 89.19 105 ARG A O 1
ATOM 892 N N . LEU A 1 106 ? 42.212 14.619 -52.039 1.00 87.50 106 LEU A N 1
ATOM 893 C CA . LEU A 1 106 ? 41.705 14.899 -53.386 1.00 87.50 106 LEU A CA 1
ATOM 894 C C . LEU A 1 106 ? 42.566 15.943 -54.106 1.00 87.50 106 LEU A C 1
ATOM 896 O O . LEU A 1 106 ? 42.886 15.776 -55.276 1.00 87.50 106 LEU A O 1
ATOM 900 N N . GLN A 1 107 ? 43.012 16.981 -53.400 1.00 87.00 107 GLN A N 1
ATOM 901 C CA . GLN A 1 107 ? 43.905 17.991 -53.965 1.00 87.00 107 GLN A CA 1
ATOM 902 C C . GLN A 1 107 ? 45.280 17.407 -54.325 1.00 87.00 107 GLN A C 1
ATOM 904 O O . GLN A 1 107 ? 45.804 17.690 -55.400 1.00 87.00 107 GLN A O 1
ATOM 909 N N . SER A 1 108 ? 45.849 16.567 -53.456 1.00 87.81 108 SER A N 1
ATOM 910 C CA . SER A 1 108 ? 47.129 15.895 -53.711 1.00 87.81 108 SER A CA 1
ATOM 911 C C . SER A 1 108 ? 47.045 14.912 -54.882 1.00 87.81 108 SER A C 1
ATOM 913 O O . SER A 1 108 ? 47.912 14.929 -55.752 1.00 87.81 108 SER A O 1
ATOM 915 N N . THR A 1 109 ? 45.984 14.104 -54.949 1.00 86.94 109 THR A N 1
ATOM 916 C CA . THR A 1 109 ? 45.759 13.161 -56.059 1.00 86.94 109 THR A CA 1
ATOM 917 C C . THR A 1 109 ? 45.489 13.881 -57.376 1.00 86.94 109 THR A C 1
ATOM 919 O O . THR A 1 109 ? 46.047 13.493 -58.396 1.00 86.94 109 THR A O 1
ATOM 922 N N . LEU A 1 110 ? 44.712 14.970 -57.369 1.00 85.56 110 LEU A N 1
ATOM 923 C CA . LEU A 1 110 ? 44.520 15.814 -58.549 1.00 85.56 110 LEU A CA 1
ATOM 924 C C . LEU A 1 110 ? 45.848 16.415 -59.026 1.00 85.56 110 LEU A C 1
ATOM 926 O O . LEU A 1 110 ? 46.130 16.383 -60.220 1.00 85.56 110 LEU A O 1
ATOM 930 N N . GLY A 1 111 ? 46.675 16.920 -58.105 1.00 83.62 111 GLY A N 1
ATOM 931 C CA . GLY A 1 111 ? 48.010 17.434 -58.417 1.00 83.62 111 GLY A CA 1
ATOM 932 C C . GLY A 1 111 ? 48.901 16.375 -59.068 1.00 83.62 111 GLY A C 1
ATOM 933 O O . GLY A 1 111 ? 49.426 16.608 -60.154 1.00 83.62 111 GLY A O 1
ATOM 934 N N . ALA A 1 112 ? 48.985 15.188 -58.462 1.00 85.00 112 ALA A N 1
ATOM 935 C CA . ALA A 1 112 ? 49.753 14.064 -58.995 1.00 85.00 112 ALA A CA 1
ATOM 936 C C . ALA A 1 112 ? 49.237 13.604 -60.369 1.00 85.00 112 ALA A C 1
ATOM 938 O O . ALA A 1 112 ? 50.025 13.361 -61.277 1.00 85.00 112 ALA A O 1
ATOM 939 N N . ASN A 1 113 ? 47.916 13.540 -60.560 1.00 81.25 113 ASN A N 1
ATOM 940 C CA . ASN A 1 113 ? 47.314 13.161 -61.839 1.00 81.25 113 ASN A CA 1
ATOM 941 C C . ASN A 1 113 ? 47.571 14.204 -62.934 1.00 81.25 113 ASN A C 1
ATOM 943 O O . ASN A 1 113 ? 47.837 13.834 -64.074 1.00 81.25 113 ASN A O 1
ATOM 947 N N . LEU A 1 114 ? 47.520 15.500 -62.607 1.00 79.12 114 LEU A N 1
ATOM 948 C CA . LEU A 1 114 ? 47.867 16.573 -63.543 1.00 79.12 114 LEU A CA 1
ATOM 949 C C . LEU A 1 114 ? 49.350 16.541 -63.918 1.00 79.12 114 LEU A C 1
ATOM 951 O O . LEU A 1 114 ? 49.695 16.807 -65.067 1.00 79.12 114 LEU A O 1
ATOM 955 N N . GLU A 1 115 ? 50.223 16.213 -62.971 1.00 78.44 115 GLU A N 1
ATOM 956 C CA . GLU A 1 115 ? 51.656 16.063 -63.214 1.00 78.44 115 GLU A CA 1
ATOM 957 C C . GLU A 1 115 ? 51.960 14.830 -64.072 1.00 78.44 115 GLU A C 1
ATOM 959 O O . GLU A 1 115 ? 52.690 14.935 -65.055 1.00 78.44 115 GLU A O 1
ATOM 964 N N . LEU A 1 116 ? 51.314 13.694 -63.797 1.00 81.75 116 LEU A N 1
ATOM 965 C CA . LEU A 1 116 ? 51.376 12.505 -64.649 1.00 81.75 116 LEU A CA 1
ATOM 966 C C . LEU A 1 116 ? 50.865 12.794 -66.062 1.00 81.75 116 LEU A C 1
ATOM 968 O O . LEU A 1 116 ? 51.531 12.429 -67.025 1.00 81.75 116 LEU A O 1
ATOM 972 N N . LEU A 1 117 ? 49.735 13.492 -66.207 1.00 76.94 117 LEU A N 1
ATOM 973 C CA . LEU A 1 117 ? 49.216 13.912 -67.512 1.00 76.94 117 LEU A CA 1
ATOM 974 C C . LEU A 1 117 ? 50.209 14.805 -68.254 1.00 76.94 117 LEU A C 1
ATOM 976 O O . LEU A 1 117 ? 50.473 14.565 -69.428 1.00 76.94 117 LEU A O 1
ATOM 980 N N . LYS A 1 118 ? 50.803 15.796 -67.581 1.00 72.12 118 LYS A N 1
ATOM 981 C CA . LYS A 1 118 ? 51.845 16.646 -68.175 1.00 72.12 118 LYS A CA 1
ATOM 982 C C . LYS A 1 118 ? 53.062 15.833 -68.611 1.00 72.12 118 LYS A C 1
ATOM 984 O O . LYS A 1 118 ? 53.568 16.052 -69.708 1.00 72.12 118 LYS A O 1
ATOM 989 N N . ASN A 1 119 ? 53.503 14.884 -67.792 1.00 75.88 119 ASN A N 1
ATOM 990 C CA . ASN A 1 119 ? 54.656 14.039 -68.093 1.00 75.88 119 ASN A CA 1
ATOM 991 C C . ASN A 1 119 ? 54.371 13.088 -69.260 1.00 75.88 119 ASN A C 1
ATOM 993 O O . ASN A 1 119 ? 55.197 12.970 -70.157 1.00 75.88 119 ASN A O 1
ATOM 997 N N . ILE A 1 120 ? 53.188 12.471 -69.305 1.00 72.69 120 ILE A N 1
ATOM 998 C CA . ILE A 1 120 ? 52.754 11.626 -70.425 1.00 72.69 120 ILE A CA 1
ATOM 999 C C . ILE A 1 120 ? 52.667 12.462 -71.709 1.00 72.69 120 ILE A C 1
ATOM 1001 O O . ILE A 1 120 ? 53.243 12.082 -72.724 1.00 72.69 120 ILE A O 1
ATOM 1005 N N . LEU A 1 121 ? 52.022 13.630 -71.671 1.00 61.25 121 LEU A N 1
ATOM 1006 C CA . LEU A 1 121 ? 51.910 14.513 -72.838 1.00 61.25 121 LEU A CA 1
ATOM 1007 C C . LEU A 1 121 ? 53.285 14.987 -73.344 1.00 61.25 121 LEU A C 1
ATOM 1009 O O . LEU A 1 121 ? 53.504 15.047 -74.552 1.00 61.25 121 LEU A O 1
ATOM 1013 N N . SER A 1 122 ? 54.221 15.255 -72.427 1.00 61.91 122 SER A N 1
ATOM 1014 C CA . SER A 1 122 ? 55.607 15.631 -72.734 1.00 61.91 122 SER A CA 1
ATOM 1015 C C . SER A 1 122 ? 56.407 14.485 -73.367 1.00 61.91 122 SER A C 1
ATOM 1017 O O . SER A 1 122 ? 57.042 14.679 -74.402 1.00 61.91 122 SER A O 1
ATOM 1019 N N . ILE A 1 123 ? 56.336 13.273 -72.802 1.00 63.91 123 ILE A N 1
ATOM 1020 C CA . ILE A 1 123 ? 57.075 12.091 -73.285 1.00 63.91 123 ILE A CA 1
ATOM 1021 C C . ILE A 1 123 ? 56.639 11.692 -74.696 1.00 63.91 123 ILE A C 1
ATOM 1023 O O . ILE A 1 123 ? 57.473 11.311 -75.514 1.00 63.91 123 ILE A O 1
ATOM 1027 N N . TYR A 1 124 ? 55.344 11.784 -74.994 1.00 57.22 124 TYR A N 1
ATOM 1028 C CA . TYR A 1 124 ? 54.826 11.393 -76.302 1.00 57.22 124 TYR A CA 1
ATOM 1029 C C . TYR A 1 124 ? 54.908 12.509 -77.360 1.00 57.22 124 TYR A C 1
ATOM 1031 O O . TYR A 1 124 ? 54.586 12.260 -78.519 1.00 57.22 124 TYR A O 1
ATOM 1039 N N . GLY A 1 125 ? 55.339 13.728 -77.006 1.00 53.28 125 GLY A N 1
ATOM 1040 C CA . GLY A 1 125 ? 55.398 14.857 -77.947 1.00 53.28 125 GLY A CA 1
ATOM 1041 C C . GLY A 1 125 ? 54.030 15.240 -78.534 1.00 53.28 125 GLY A C 1
ATOM 1042 O O . GLY A 1 125 ? 53.952 15.784 -79.636 1.00 53.28 125 GLY A O 1
ATOM 1043 N N . ILE A 1 126 ? 52.941 14.929 -77.822 1.00 51.66 126 ILE A N 1
ATOM 1044 C CA . ILE A 1 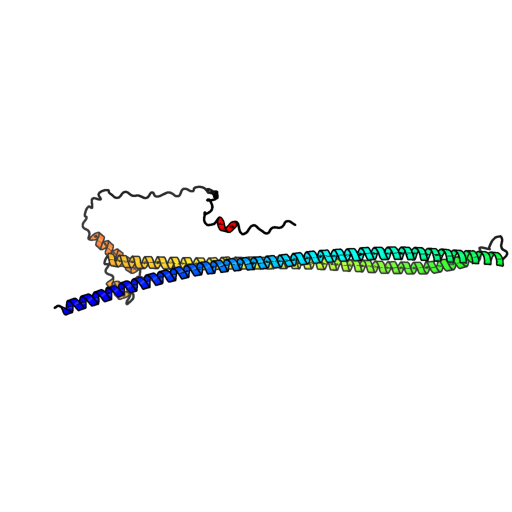126 ? 51.566 15.041 -78.323 1.00 51.66 126 ILE A CA 1
ATOM 1045 C C . ILE A 1 126 ? 50.992 16.413 -77.963 1.00 51.66 126 ILE A C 1
ATOM 1047 O O . ILE A 1 126 ? 50.565 16.648 -76.835 1.00 51.66 126 ILE A O 1
ATOM 1051 N N . ASN A 1 127 ? 50.900 17.288 -78.968 1.00 50.25 127 ASN A N 1
ATOM 1052 C CA . ASN A 1 127 ? 50.026 18.467 -78.962 1.00 50.25 127 ASN A CA 1
ATOM 1053 C C . ASN A 1 127 ? 48.641 18.190 -79.579 1.00 50.25 127 ASN A C 1
ATOM 1055 O O . ASN A 1 127 ? 47.829 19.107 -79.686 1.00 50.25 127 ASN A O 1
ATOM 1059 N N . SER A 1 128 ? 48.313 16.967 -80.007 1.00 46.50 128 SER A N 1
ATOM 1060 C CA . SER A 1 128 ? 46.969 16.637 -80.508 1.00 46.50 128 SER A CA 1
ATOM 1061 C C . SER A 1 128 ? 46.700 15.133 -80.528 1.00 46.50 128 SER A C 1
ATOM 1063 O O . SER A 1 128 ? 47.505 14.376 -81.052 1.00 46.50 128 SER A O 1
ATOM 1065 N N . SER A 1 129 ? 45.503 14.760 -80.064 1.00 51.06 129 SER A N 1
ATOM 10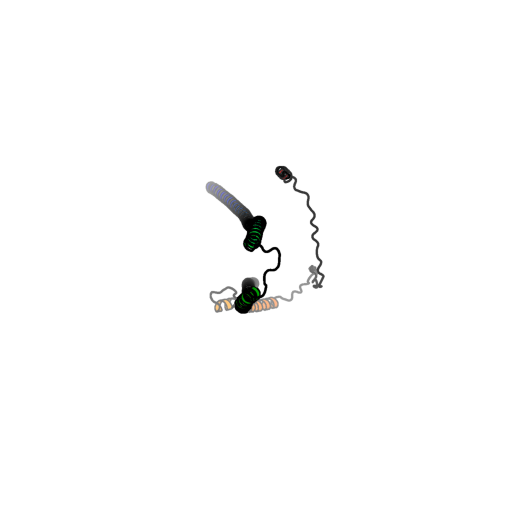66 C CA . SER A 1 129 ? 44.756 13.535 -80.397 1.00 51.06 129 SER A CA 1
ATOM 1067 C C . SER A 1 129 ? 45.402 12.189 -80.041 1.00 51.06 129 SER A C 1
ATOM 1069 O O . SER A 1 129 ? 46.106 11.575 -80.837 1.00 51.06 129 SER A O 1
ATOM 1071 N N . ILE A 1 130 ? 45.044 11.680 -78.859 1.00 52.50 130 ILE A N 1
ATOM 1072 C CA . ILE A 1 130 ? 45.234 10.277 -78.466 1.00 52.50 130 ILE A CA 1
ATOM 1073 C C . ILE A 1 130 ? 44.194 9.416 -79.198 1.00 52.50 130 ILE A C 1
ATOM 1075 O O . ILE A 1 130 ? 43.020 9.775 -79.257 1.00 52.50 130 ILE A O 1
ATOM 1079 N N . ASP A 1 131 ? 44.622 8.284 -79.752 1.00 52.84 131 ASP A N 1
ATOM 1080 C CA . ASP A 1 131 ? 43.772 7.339 -80.479 1.00 52.84 131 ASP A CA 1
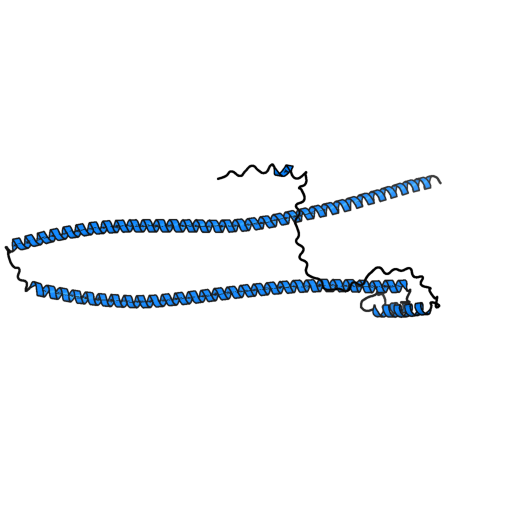ATOM 1081 C C . ASP A 1 131 ? 42.873 6.537 -79.507 1.00 52.84 131 ASP A C 1
ATOM 1083 O O . ASP A 1 131 ? 43.343 5.781 -78.655 1.00 52.84 131 ASP A O 1
ATOM 1087 N N . TYR A 1 132 ? 41.555 6.748 -79.600 1.00 54.25 132 TYR A N 1
ATOM 1088 C CA . TYR A 1 132 ? 40.525 6.327 -78.631 1.00 54.25 132 TYR A CA 1
ATOM 1089 C C . TYR A 1 132 ? 40.089 4.854 -78.746 1.00 54.25 132 TYR A C 1
ATOM 1091 O O . TYR A 1 132 ? 39.216 4.393 -78.004 1.00 54.25 132 TYR A O 1
ATOM 1099 N N . THR A 1 133 ? 40.632 4.106 -79.702 1.00 53.31 133 THR A N 1
ATOM 1100 C CA . THR A 1 133 ? 40.035 2.843 -80.159 1.00 53.31 133 THR A CA 1
ATOM 1101 C C . THR A 1 133 ? 40.435 1.623 -79.323 1.00 53.31 133 THR A C 1
ATOM 1103 O O . THR A 1 133 ? 39.591 0.767 -79.054 1.00 53.31 133 THR A O 1
ATOM 1106 N N . THR A 1 134 ? 41.668 1.561 -78.820 1.00 54.00 134 THR A N 1
ATOM 1107 C CA . THR A 1 134 ? 42.159 0.466 -77.958 1.00 54.00 134 THR A CA 1
ATOM 1108 C C . THR A 1 134 ? 41.725 0.619 -76.498 1.00 54.00 134 THR A C 1
ATOM 1110 O O . THR A 1 134 ? 41.256 -0.346 -75.897 1.00 54.00 134 THR A O 1
ATOM 1113 N N . VAL A 1 135 ? 41.749 1.841 -75.953 1.00 59.88 135 VAL A N 1
ATOM 1114 C CA . VAL A 1 135 ? 41.323 2.138 -74.568 1.00 59.88 135 VAL A CA 1
ATOM 1115 C C . VAL A 1 135 ? 39.844 1.805 -74.341 1.00 59.88 135 VAL A C 1
ATOM 1117 O O . VAL A 1 135 ? 39.464 1.295 -73.287 1.00 59.88 135 VAL A O 1
ATOM 1120 N N . LYS A 1 136 ? 38.993 2.038 -75.347 1.00 59.41 136 LYS A N 1
ATOM 1121 C CA . LYS A 1 136 ? 37.548 1.801 -75.254 1.00 59.41 136 LYS A CA 1
ATOM 1122 C C . LYS A 1 136 ? 37.209 0.334 -74.967 1.00 59.41 136 LYS A C 1
ATOM 1124 O O . LYS A 1 136 ? 36.309 0.067 -74.176 1.00 59.41 136 LYS A O 1
ATOM 1129 N N . ASN A 1 137 ? 37.923 -0.615 -75.569 1.00 58.66 137 ASN A N 1
ATOM 1130 C CA . ASN A 1 137 ? 37.599 -2.038 -75.440 1.00 58.66 137 ASN A CA 1
ATOM 1131 C C . ASN A 1 137 ? 38.005 -2.625 -74.081 1.00 58.66 137 ASN A C 1
ATOM 1133 O O . ASN A 1 137 ? 37.258 -3.432 -73.524 1.00 58.66 137 ASN A O 1
ATOM 1137 N N . ASP A 1 138 ? 39.132 -2.189 -73.519 1.00 59.72 138 ASP A N 1
ATOM 1138 C CA . ASP A 1 138 ? 39.581 -2.646 -72.200 1.00 59.72 138 ASP A CA 1
ATOM 1139 C C . ASP A 1 138 ? 38.762 -2.008 -71.069 1.00 59.72 138 ASP A C 1
ATOM 1141 O O . ASP A 1 138 ? 38.365 -2.695 -70.126 1.00 59.72 138 ASP A O 1
ATOM 1145 N N . VAL A 1 139 ? 38.379 -0.734 -71.219 1.00 62.31 139 VAL A N 1
ATOM 1146 C CA . VAL A 1 139 ? 37.458 -0.054 -70.293 1.00 62.31 139 VAL A CA 1
ATOM 1147 C C . VAL A 1 139 ? 36.071 -0.706 -70.312 1.00 62.31 139 VAL A C 1
ATOM 1149 O O . VAL A 1 139 ? 35.494 -0.938 -69.254 1.00 62.31 139 VAL A O 1
ATOM 1152 N N . ILE A 1 140 ? 35.546 -1.089 -71.483 1.00 67.00 140 ILE A N 1
ATOM 1153 C CA . ILE A 1 140 ? 34.258 -1.801 -71.576 1.00 67.00 140 ILE A CA 1
ATOM 1154 C C . ILE A 1 140 ? 34.309 -3.162 -70.866 1.00 67.00 140 ILE A C 1
ATOM 1156 O O . ILE A 1 140 ? 33.326 -3.549 -70.235 1.00 67.00 140 ILE A O 1
ATOM 1160 N N . LYS A 1 141 ? 35.423 -3.901 -70.943 1.00 68.25 141 LYS A N 1
ATOM 1161 C CA . LYS A 1 141 ? 35.567 -5.187 -70.236 1.00 68.25 141 LYS A CA 1
ATOM 1162 C C . LYS A 1 141 ? 35.619 -5.010 -68.718 1.00 68.25 141 LYS A C 1
ATOM 1164 O O . LYS A 1 141 ? 34.961 -5.774 -68.017 1.00 68.25 141 LYS A O 1
ATOM 1169 N N . LEU A 1 142 ? 36.346 -4.004 -68.227 1.00 66.81 142 LEU A N 1
ATOM 1170 C CA . LEU A 1 142 ? 36.397 -3.675 -66.798 1.00 66.81 142 LEU A CA 1
ATOM 1171 C C . LEU A 1 142 ? 35.022 -3.246 -66.276 1.00 66.81 142 LEU A C 1
ATOM 1173 O O . LEU A 1 142 ? 34.541 -3.826 -65.311 1.00 66.81 142 LEU A O 1
ATOM 1177 N N . ILE A 1 143 ? 34.333 -2.346 -66.986 1.00 70.50 143 ILE A N 1
ATOM 1178 C CA . ILE A 1 143 ? 32.976 -1.908 -66.623 1.00 70.50 143 ILE A CA 1
ATOM 1179 C C . ILE A 1 143 ? 32.005 -3.092 -66.580 1.00 70.50 143 ILE A C 1
ATOM 1181 O O . ILE A 1 143 ? 31.199 -3.190 -65.662 1.00 70.50 143 ILE A O 1
ATOM 1185 N N . LYS A 1 144 ? 32.077 -4.017 -67.547 1.00 73.69 144 LYS A N 1
ATOM 1186 C CA . LYS A 1 144 ? 31.223 -5.216 -67.549 1.00 73.69 144 LYS A CA 1
ATOM 1187 C C . LYS A 1 144 ? 31.507 -6.141 -66.367 1.00 73.69 144 LYS A C 1
ATOM 1189 O O . LYS A 1 144 ? 30.564 -6.689 -65.806 1.00 73.69 144 LYS A O 1
ATOM 1194 N N . ARG A 1 145 ? 32.778 -6.326 -66.002 1.00 73.25 145 ARG A N 1
ATOM 1195 C CA . ARG A 1 145 ? 33.163 -7.146 -64.847 1.00 73.25 145 ARG A CA 1
ATOM 1196 C C . ARG A 1 145 ? 32.658 -6.523 -63.546 1.00 73.25 145 ARG A C 1
ATOM 1198 O O . ARG A 1 145 ? 32.004 -7.208 -62.769 1.00 73.25 145 ARG A O 1
ATOM 1205 N N . ASP A 1 146 ? 32.901 -5.230 -63.367 1.00 73.75 146 ASP A N 1
ATOM 1206 C CA . ASP A 1 146 ? 32.501 -4.501 -62.165 1.00 73.75 146 ASP A CA 1
ATOM 1207 C C . ASP A 1 146 ? 30.968 -4.421 -62.048 1.00 73.75 146 ASP A C 1
ATOM 1209 O O . ASP A 1 146 ? 30.432 -4.503 -60.945 1.00 73.75 146 ASP A O 1
ATOM 1213 N N . TYR A 1 147 ? 30.245 -4.342 -63.175 1.00 77.50 147 TYR A N 1
ATOM 1214 C CA . TYR A 1 147 ? 28.779 -4.407 -63.212 1.00 77.50 147 TYR A CA 1
ATOM 1215 C C . TYR A 1 147 ? 28.239 -5.756 -62.717 1.00 77.50 147 TYR A C 1
ATOM 1217 O O . TYR A 1 147 ? 27.291 -5.786 -61.942 1.00 77.50 147 TYR A O 1
ATOM 1225 N N . ILE A 1 148 ? 28.853 -6.876 -63.118 1.00 79.44 148 ILE A N 1
ATOM 1226 C CA . ILE A 1 148 ? 28.437 -8.210 -62.652 1.00 79.44 148 ILE A CA 1
ATOM 1227 C C . ILE A 1 148 ? 28.684 -8.361 -61.144 1.00 79.44 148 ILE A C 1
ATOM 1229 O O . ILE A 1 148 ? 27.824 -8.870 -60.430 1.00 79.44 148 ILE A O 1
ATOM 1233 N N . GLU A 1 149 ? 29.835 -7.903 -60.649 1.00 79.12 149 GLU A N 1
ATOM 1234 C CA . GLU A 1 149 ? 30.151 -7.940 -59.214 1.00 79.12 149 GLU A CA 1
ATOM 1235 C C . GLU A 1 149 ? 29.188 -7.068 -58.398 1.00 79.12 149 GLU A C 1
ATOM 1237 O O . GLU A 1 149 ? 28.695 -7.487 -57.350 1.00 79.12 149 GLU A O 1
ATOM 1242 N N . THR A 1 150 ? 28.870 -5.868 -58.892 1.00 81.88 150 THR A N 1
ATOM 1243 C CA . THR A 1 150 ? 27.906 -4.980 -58.226 1.00 81.88 150 THR A CA 1
ATOM 1244 C C . THR A 1 150 ? 26.485 -5.531 -58.252 1.00 81.88 150 THR A C 1
ATOM 1246 O O . THR A 1 150 ? 25.790 -5.397 -57.249 1.00 81.88 150 THR A O 1
ATOM 1249 N N . ASP A 1 151 ? 26.066 -6.203 -59.325 1.00 86.75 151 ASP A N 1
ATOM 1250 C CA . ASP A 1 151 ? 24.757 -6.860 -59.403 1.00 86.75 151 ASP A CA 1
ATOM 1251 C C . ASP A 1 151 ? 24.645 -8.041 -58.420 1.00 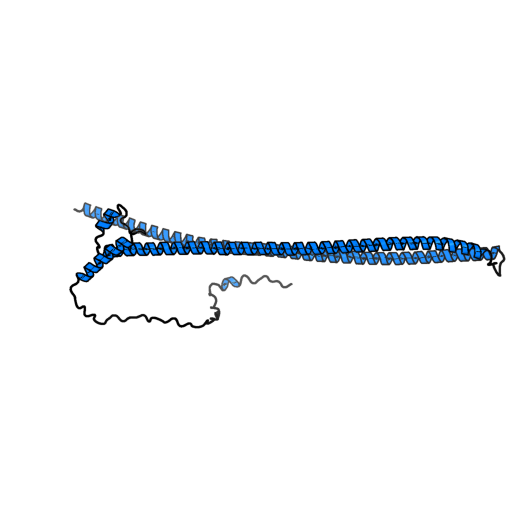86.75 151 ASP A C 1
ATOM 1253 O O . ASP A 1 151 ? 23.651 -8.189 -57.709 1.00 86.75 151 ASP A O 1
ATOM 1257 N N . GLN A 1 152 ? 25.705 -8.843 -58.275 1.00 88.31 152 GLN A N 1
ATOM 1258 C CA . GLN A 1 152 ? 25.763 -9.909 -57.267 1.00 88.31 152 GLN A CA 1
ATOM 1259 C C . GLN A 1 152 ? 25.704 -9.360 -55.836 1.00 88.31 152 GLN A C 1
ATOM 1261 O O . GLN A 1 152 ? 24.956 -9.879 -55.005 1.00 88.31 152 GLN A O 1
ATOM 1266 N N . LEU A 1 153 ? 26.451 -8.289 -55.551 1.00 89.00 153 LEU A N 1
ATOM 1267 C CA . LEU A 1 153 ? 26.399 -7.612 -54.255 1.00 89.00 153 LEU A CA 1
ATOM 1268 C C . LEU A 1 153 ? 25.014 -7.018 -53.982 1.00 89.00 153 LEU A C 1
ATOM 1270 O O . LEU A 1 153 ? 24.532 -7.095 -52.855 1.00 89.00 153 LEU A O 1
ATOM 1274 N N . PHE A 1 154 ? 24.356 -6.460 -54.998 1.00 91.50 154 PHE A N 1
ATOM 1275 C CA . PHE A 1 154 ? 23.011 -5.911 -54.865 1.00 91.50 154 PHE A CA 1
ATOM 1276 C C . PHE A 1 154 ? 21.988 -7.002 -54.532 1.00 91.50 154 PHE A C 1
ATOM 1278 O O . PHE A 1 154 ? 21.210 -6.842 -53.594 1.00 91.50 154 PHE A O 1
ATOM 1285 N N . ASN A 1 155 ? 22.054 -8.146 -55.217 1.00 91.12 155 ASN A N 1
ATOM 1286 C CA . ASN A 1 155 ? 21.210 -9.302 -54.916 1.00 91.12 155 ASN A CA 1
ATOM 1287 C C . ASN A 1 155 ? 21.443 -9.841 -53.496 1.00 91.12 155 ASN A C 1
ATOM 1289 O O . ASN A 1 155 ? 20.485 -10.164 -52.797 1.00 91.12 155 ASN A O 1
ATOM 1293 N N . TYR A 1 156 ? 22.694 -9.877 -53.032 1.00 93.31 156 TYR A N 1
ATOM 1294 C CA . TYR A 1 156 ? 23.006 -10.268 -51.656 1.00 93.31 156 TYR A CA 1
ATOM 1295 C C . TYR A 1 156 ? 22.443 -9.277 -50.623 1.00 93.31 156 TYR A C 1
ATOM 1297 O O . TYR A 1 156 ? 21.879 -9.682 -49.609 1.00 93.31 156 TYR A O 1
ATOM 1305 N N . VAL A 1 157 ? 22.538 -7.971 -50.889 1.00 93.56 157 VAL A N 1
ATOM 1306 C CA . VAL A 1 157 ? 21.951 -6.934 -50.023 1.00 93.56 157 VAL A CA 1
ATOM 1307 C C . VAL A 1 157 ? 20.424 -7.035 -49.980 1.00 93.56 157 VAL A C 1
ATOM 1309 O O . VAL A 1 157 ? 19.844 -6.834 -48.915 1.00 93.56 157 VAL A O 1
ATOM 1312 N N . ILE A 1 158 ? 19.773 -7.372 -51.098 1.00 93.69 158 ILE A N 1
ATOM 1313 C CA . ILE A 1 158 ? 18.326 -7.624 -51.130 1.00 93.69 158 ILE A CA 1
ATOM 1314 C C . ILE A 1 158 ? 17.971 -8.822 -50.247 1.00 93.69 158 ILE A C 1
ATOM 1316 O O . ILE A 1 158 ? 17.109 -8.691 -49.388 1.00 93.69 158 ILE A O 1
ATOM 1320 N N . GLN A 1 159 ? 18.675 -9.949 -50.384 1.00 94.38 159 GLN A N 1
ATOM 1321 C CA . GLN A 1 159 ? 18.425 -11.131 -49.550 1.00 94.38 159 GLN A CA 1
ATOM 1322 C C . GLN A 1 159 ? 18.585 -10.827 -48.056 1.00 94.38 159 GLN A C 1
ATOM 1324 O O . GLN A 1 159 ? 17.720 -11.175 -47.258 1.00 94.38 159 GLN A O 1
ATOM 1329 N N . LEU A 1 160 ? 19.652 -10.114 -47.680 1.00 93.56 160 LEU A N 1
ATOM 1330 C CA . LEU A 1 160 ? 19.852 -9.687 -46.294 1.00 93.56 160 LEU A CA 1
ATOM 1331 C C . LEU A 1 160 ? 18.731 -8.775 -45.799 1.00 93.56 160 LEU A C 1
ATOM 1333 O O . LEU A 1 160 ? 18.348 -8.860 -44.636 1.00 93.56 160 LEU A O 1
ATOM 1337 N N . ARG A 1 161 ? 18.213 -7.889 -46.654 1.00 95.12 161 ARG A N 1
ATOM 1338 C CA . ARG A 1 161 ? 17.076 -7.036 -46.309 1.00 95.12 161 ARG A CA 1
ATOM 1339 C C . ARG A 1 161 ? 15.825 -7.873 -46.054 1.00 95.12 161 ARG A C 1
ATOM 1341 O O . ARG A 1 161 ? 15.176 -7.642 -45.040 1.00 95.12 161 ARG A O 1
ATOM 1348 N N . ASP A 1 162 ? 15.520 -8.831 -46.922 1.00 95.50 162 ASP A N 1
ATOM 1349 C CA . ASP A 1 162 ? 14.343 -9.693 -46.783 1.00 95.50 162 ASP A CA 1
ATOM 1350 C C . ASP A 1 162 ? 14.422 -10.533 -45.494 1.00 95.50 162 ASP A C 1
ATOM 1352 O O . ASP A 1 162 ? 13.446 -10.652 -44.752 1.00 95.50 162 ASP A O 1
ATOM 1356 N N . GLU A 1 163 ? 15.609 -11.052 -45.159 1.00 95.88 163 GLU A N 1
ATOM 1357 C CA . GLU A 1 163 ? 15.848 -11.744 -43.886 1.00 95.88 163 GLU A CA 1
ATOM 1358 C C . GLU A 1 163 ? 15.665 -10.818 -42.674 1.00 95.88 163 GLU A C 1
ATOM 1360 O O . GLU A 1 163 ? 15.115 -11.232 -41.648 1.00 95.88 163 GLU A O 1
ATOM 1365 N N . LEU A 1 164 ? 16.101 -9.560 -42.782 1.00 94.94 164 LEU A N 1
ATOM 1366 C CA . LEU A 1 164 ? 15.953 -8.554 -41.731 1.00 94.94 164 LEU A CA 1
ATOM 1367 C C . LEU A 1 164 ? 14.478 -8.165 -41.543 1.00 94.94 164 LEU A C 1
ATOM 1369 O O . LEU A 1 164 ? 14.026 -8.066 -40.405 1.00 94.94 164 LEU A O 1
ATOM 1373 N N . GLU A 1 165 ? 13.713 -8.012 -42.626 1.00 95.44 165 GLU A N 1
ATOM 1374 C CA . GLU A 1 165 ? 12.265 -7.766 -42.581 1.00 95.44 165 GLU A CA 1
ATOM 1375 C C . GLU A 1 165 ? 11.527 -8.947 -41.925 1.00 95.44 165 GLU A C 1
ATOM 1377 O O . GLU A 1 165 ? 10.740 -8.742 -40.999 1.00 95.44 165 GLU A O 1
ATOM 1382 N N . ALA A 1 166 ? 11.866 -10.189 -42.286 1.00 95.19 166 ALA A N 1
ATOM 1383 C CA . ALA A 1 166 ? 11.299 -11.383 -41.653 1.00 95.19 166 ALA A CA 1
ATOM 1384 C C . ALA A 1 166 ? 11.662 -11.500 -40.158 1.00 95.19 166 ALA A C 1
ATOM 1386 O O . ALA A 1 166 ? 10.868 -11.978 -39.343 1.00 95.19 166 ALA A O 1
ATOM 1387 N N . LEU A 1 167 ? 12.870 -11.078 -39.769 1.00 95.25 167 LEU A N 1
ATOM 1388 C CA . LEU A 1 167 ? 13.278 -11.002 -38.363 1.00 95.25 167 LEU A CA 1
ATOM 1389 C C . LEU A 1 167 ? 12.520 -9.906 -37.610 1.00 95.25 167 LEU A C 1
ATOM 1391 O O . LEU A 1 167 ? 12.089 -10.144 -36.483 1.00 95.25 167 LEU A O 1
ATOM 1395 N N . GLN A 1 168 ? 12.332 -8.734 -38.215 1.00 94.25 168 GLN A N 1
ATOM 1396 C CA . GLN A 1 168 ? 11.559 -7.641 -37.624 1.00 94.25 168 GLN A CA 1
ATOM 1397 C C . GLN A 1 168 ? 10.106 -8.046 -37.387 1.00 94.25 168 GLN A C 1
ATOM 1399 O O . GLN A 1 168 ? 9.585 -7.785 -36.307 1.00 94.25 168 GLN A O 1
ATOM 1404 N N . GLU A 1 169 ? 9.482 -8.738 -38.339 1.00 96.06 169 GLU A N 1
ATOM 1405 C CA . GLU A 1 169 ? 8.121 -9.257 -38.185 1.00 96.06 169 GLU A CA 1
ATOM 1406 C C . GLU A 1 169 ? 8.025 -10.253 -37.018 1.00 96.06 169 GLU A C 1
ATOM 1408 O O . GLU A 1 169 ? 7.144 -10.138 -36.167 1.00 96.06 169 GLU A O 1
ATOM 1413 N N . LYS A 1 170 ? 8.984 -11.182 -36.900 1.00 95.94 170 LYS A N 1
ATOM 1414 C CA . LYS A 1 170 ? 9.045 -12.117 -35.762 1.00 95.94 170 LYS A CA 1
ATOM 1415 C C . LYS A 1 170 ? 9.217 -11.403 -34.424 1.00 95.94 170 LYS A C 1
ATOM 1417 O O . LYS A 1 170 ? 8.573 -11.783 -33.451 1.00 95.94 170 LYS A O 1
ATOM 1422 N N . VAL A 1 171 ? 10.081 -10.390 -34.364 1.00 95.44 171 VAL A N 1
ATOM 1423 C CA . VAL A 1 171 ? 10.288 -9.591 -33.147 1.00 95.44 171 VAL A CA 1
ATOM 1424 C C . VAL A 1 171 ? 9.018 -8.828 -32.787 1.00 95.44 171 VAL A C 1
ATOM 1426 O O . VAL A 1 171 ? 8.635 -8.820 -31.624 1.00 95.44 171 VAL A O 1
ATOM 1429 N N . PHE A 1 172 ? 8.340 -8.237 -33.769 1.00 95.31 172 PHE A N 1
ATOM 1430 C CA . PHE A 1 172 ? 7.090 -7.520 -33.547 1.00 95.31 172 PHE A CA 1
ATOM 1431 C C . PHE A 1 172 ? 5.992 -8.441 -33.002 1.00 95.31 172 PHE A C 1
ATOM 1433 O O . PHE A 1 172 ? 5.350 -8.108 -32.010 1.00 95.31 172 PHE A O 1
ATOM 1440 N N . ASN A 1 173 ? 5.841 -9.636 -33.577 1.00 95.81 173 ASN A N 1
ATOM 1441 C CA . ASN A 1 173 ? 4.886 -10.627 -33.082 1.00 95.81 173 ASN A CA 1
ATOM 1442 C C . ASN A 1 173 ? 5.210 -11.071 -31.648 1.00 95.81 173 ASN A C 1
ATOM 1444 O O . ASN A 1 173 ? 4.311 -11.161 -30.822 1.00 95.81 173 ASN A O 1
ATOM 1448 N N . LEU A 1 174 ? 6.490 -11.282 -31.320 1.00 95.69 174 LEU A N 1
ATOM 1449 C CA . LEU A 1 174 ? 6.907 -11.621 -29.955 1.00 95.69 174 LEU A CA 1
ATOM 1450 C C . LEU A 1 174 ? 6.643 -10.493 -28.950 1.00 95.69 174 LEU A C 1
ATOM 1452 O O . LEU A 1 174 ? 6.318 -10.779 -27.798 1.00 95.69 174 LEU A O 1
ATOM 1456 N N . ILE A 1 175 ? 6.801 -9.233 -29.360 1.00 94.38 175 ILE A N 1
ATOM 1457 C CA . ILE A 1 175 ? 6.482 -8.076 -28.515 1.00 94.38 175 ILE A CA 1
ATOM 1458 C C . ILE A 1 175 ? 4.982 -8.060 -28.210 1.00 94.38 175 ILE A C 1
ATOM 1460 O O . ILE A 1 175 ? 4.621 -8.029 -27.038 1.00 94.38 175 ILE A O 1
ATOM 1464 N N . ASN A 1 176 ? 4.129 -8.187 -29.231 1.00 95.25 176 ASN A N 1
ATOM 1465 C CA . ASN A 1 176 ? 2.676 -8.204 -29.041 1.00 95.25 176 ASN A CA 1
ATOM 1466 C C . ASN A 1 176 ? 2.228 -9.376 -28.153 1.00 95.25 176 ASN A C 1
ATOM 1468 O O . ASN A 1 176 ? 1.492 -9.167 -27.197 1.00 95.25 176 ASN A O 1
ATOM 1472 N N . ASP A 1 177 ? 2.753 -10.585 -28.387 1.00 96.06 177 ASP A N 1
ATOM 1473 C CA . ASP A 1 177 ? 2.470 -11.757 -27.545 1.00 96.06 177 ASP A CA 1
ATOM 1474 C C . ASP A 1 177 ? 2.888 -11.550 -26.077 1.00 96.06 177 ASP A C 1
ATOM 1476 O O . ASP A 1 177 ? 2.320 -12.156 -25.165 1.00 96.06 177 ASP A O 1
ATOM 1480 N N . THR A 1 178 ? 3.935 -10.757 -25.836 1.00 93.44 178 THR A N 1
ATOM 1481 C CA . THR A 1 178 ? 4.414 -10.458 -24.481 1.00 93.44 178 THR A CA 1
ATOM 1482 C C . THR A 1 178 ? 3.517 -9.426 -23.807 1.00 93.44 178 THR A C 1
ATOM 1484 O O . THR A 1 178 ? 3.165 -9.615 -22.643 1.00 93.44 178 THR A O 1
ATOM 1487 N N . ASP A 1 179 ? 3.113 -8.385 -24.534 1.00 93.62 179 ASP A N 1
ATOM 1488 C CA . ASP A 1 179 ? 2.185 -7.367 -24.038 1.00 93.62 179 ASP A CA 1
ATOM 1489 C C . ASP A 1 179 ? 0.809 -7.973 -23.721 1.00 93.62 179 ASP A C 1
ATOM 1491 O O . ASP A 1 179 ? 0.258 -7.715 -22.652 1.00 93.62 179 ASP A O 1
ATOM 1495 N N . ASP A 1 180 ? 0.290 -8.860 -24.574 1.00 94.12 180 ASP A N 1
ATOM 1496 C CA . ASP A 1 180 ? -0.975 -9.561 -24.327 1.00 94.12 180 ASP A CA 1
ATOM 1497 C C . ASP A 1 180 ? -0.916 -10.414 -23.049 1.00 94.12 180 ASP A C 1
ATOM 1499 O O . ASP A 1 180 ? -1.839 -10.388 -22.232 1.00 94.12 180 ASP A O 1
ATOM 1503 N N . LYS A 1 181 ? 0.201 -11.118 -22.816 1.00 92.00 181 LYS A N 1
ATOM 1504 C CA . LYS A 1 181 ? 0.409 -11.909 -21.588 1.00 92.00 181 LYS A CA 1
ATOM 1505 C C . LYS A 1 181 ? 0.568 -11.050 -20.339 1.00 92.00 181 LYS A C 1
ATOM 1507 O O . LYS A 1 181 ? 0.171 -11.486 -19.260 1.00 92.00 181 LYS A O 1
ATOM 1512 N N . LEU A 1 182 ? 1.174 -9.869 -20.458 1.00 91.56 182 LEU A N 1
ATOM 1513 C CA . LEU A 1 182 ? 1.281 -8.924 -19.347 1.00 91.56 182 LEU A CA 1
ATOM 1514 C C . LEU A 1 182 ? -0.096 -8.374 -18.970 1.00 91.56 182 LEU A C 1
ATOM 1516 O O . LEU A 1 182 ? -0.445 -8.395 -17.794 1.00 91.56 182 LEU A O 1
ATOM 1520 N N . ASN A 1 183 ? -0.907 -7.996 -19.959 1.00 91.62 183 ASN A N 1
ATOM 1521 C CA . ASN A 1 183 ? -2.279 -7.549 -19.722 1.00 91.62 183 ASN A CA 1
ATOM 1522 C C . ASN A 1 183 ? -3.124 -8.649 -19.054 1.00 91.62 183 ASN A C 1
ATOM 1524 O O . ASN A 1 183 ? -3.806 -8.392 -18.065 1.00 91.62 183 ASN A O 1
ATOM 1528 N N . GLU A 1 184 ? -3.025 -9.898 -19.527 1.00 92.75 184 GLU A N 1
ATOM 1529 C CA . GLU A 1 184 ? -3.718 -11.033 -18.902 1.00 92.75 184 GLU A CA 1
ATOM 1530 C C . GLU A 1 184 ? -3.240 -11.282 -17.459 1.00 92.75 184 GLU A C 1
ATOM 1532 O O . GLU A 1 184 ? -4.029 -11.651 -16.583 1.00 92.75 184 GLU A O 1
ATOM 1537 N N . TYR A 1 185 ? -1.949 -11.089 -17.181 1.00 90.38 185 TYR A N 1
ATOM 1538 C CA . TYR A 1 185 ? -1.406 -11.208 -15.830 1.00 90.38 185 TYR A CA 1
ATOM 1539 C C . TYR A 1 185 ? -1.962 -10.128 -14.894 1.00 90.38 185 TYR A C 1
ATOM 1541 O O . TYR A 1 185 ? -2.382 -10.460 -13.782 1.00 90.38 185 TYR A O 1
ATOM 1549 N N . ASP A 1 186 ? -2.009 -8.874 -15.343 1.00 89.19 186 ASP A N 1
ATOM 1550 C CA . ASP A 1 186 ? -2.520 -7.749 -14.556 1.00 89.19 186 ASP A CA 1
ATOM 1551 C C . ASP A 1 186 ? -4.024 -7.894 -14.269 1.00 89.19 186 ASP A C 1
ATOM 1553 O O . ASP A 1 186 ? -4.450 -7.731 -13.122 1.00 89.19 186 ASP A O 1
ATOM 1557 N N . ASP A 1 187 ? -4.822 -8.318 -15.255 1.00 90.56 187 ASP A N 1
ATOM 1558 C CA . ASP A 1 187 ? -6.251 -8.612 -15.070 1.00 90.56 187 ASP A CA 1
ATOM 1559 C C . ASP A 1 187 ? -6.477 -9.760 -14.068 1.00 90.56 187 ASP A C 1
ATOM 1561 O O . ASP A 1 187 ? -7.352 -9.703 -13.192 1.00 90.56 187 ASP A O 1
ATOM 1565 N N . ASN A 1 188 ? -5.654 -10.811 -14.142 1.00 90.31 188 ASN A N 1
ATOM 1566 C CA . ASN A 1 188 ? -5.689 -11.923 -13.191 1.00 90.31 188 ASN A CA 1
ATOM 1567 C C . ASN A 1 188 ? -5.257 -11.509 -11.776 1.00 90.31 188 ASN A C 1
ATOM 1569 O O . ASN A 1 188 ? -5.720 -12.081 -10.786 1.00 90.31 188 ASN A O 1
ATOM 1573 N N . LEU A 1 189 ? -4.345 -10.547 -11.655 1.00 89.50 189 LEU A N 1
ATOM 1574 C CA . LEU A 1 189 ? -3.896 -10.040 -10.364 1.00 89.50 189 LEU A CA 1
ATOM 1575 C C . LEU A 1 189 ? -4.982 -9.166 -9.729 1.00 89.50 189 LEU A C 1
ATOM 1577 O O . LEU A 1 189 ? -5.339 -9.386 -8.572 1.00 89.50 189 LEU A O 1
ATOM 1581 N N . PHE A 1 190 ? -5.593 -8.279 -10.516 1.00 88.94 190 PHE A N 1
ATOM 1582 C CA . PHE A 1 190 ? -6.711 -7.443 -10.084 1.00 88.94 190 PHE A CA 1
ATOM 1583 C C . PHE A 1 190 ? -7.922 -8.270 -9.629 1.00 88.94 190 PHE A C 1
ATOM 1585 O O . PHE A 1 190 ? -8.517 -7.997 -8.585 1.00 88.94 190 PHE A O 1
ATOM 1592 N N . THR A 1 191 ? -8.283 -9.316 -10.379 1.00 90.81 191 THR A N 1
ATOM 1593 C CA . THR A 1 191 ? -9.386 -10.217 -9.997 1.00 90.81 191 THR A CA 1
ATOM 1594 C C . THR A 1 191 ? -9.102 -10.951 -8.688 1.00 90.81 191 THR A C 1
ATOM 1596 O O . THR A 1 191 ? -9.970 -10.986 -7.819 1.00 90.81 191 THR A O 1
ATOM 1599 N N . LYS A 1 192 ? -7.878 -11.451 -8.483 1.00 90.06 192 LYS A N 1
ATOM 1600 C CA . LYS A 1 192 ? -7.481 -12.083 -7.212 1.00 90.06 192 LYS A CA 1
ATOM 1601 C C . LYS A 1 192 ? -7.507 -11.118 -6.030 1.00 90.06 192 LYS A C 1
ATOM 1603 O O . LYS A 1 192 ? -7.940 -11.507 -4.947 1.00 90.06 192 LYS A O 1
ATOM 1608 N N . GLU A 1 193 ? -7.041 -9.885 -6.209 1.00 90.31 193 GLU A N 1
ATOM 1609 C CA . GLU A 1 193 ? -7.093 -8.867 -5.153 1.00 90.31 193 GLU A CA 1
ATOM 1610 C C . GLU A 1 193 ? -8.533 -8.510 -4.786 1.00 90.31 193 GLU A C 1
ATOM 1612 O O . GLU A 1 193 ? -8.867 -8.418 -3.603 1.00 90.31 193 GLU A O 1
ATOM 1617 N N . LYS A 1 194 ? -9.407 -8.384 -5.788 1.00 91.19 194 LYS A N 1
ATOM 1618 C CA . LYS A 1 194 ? -10.836 -8.165 -5.570 1.00 91.19 194 LYS A CA 1
ATOM 1619 C C . LYS A 1 194 ? -11.482 -9.327 -4.812 1.00 91.19 194 LYS A C 1
ATOM 1621 O O . LYS A 1 194 ? -12.195 -9.086 -3.842 1.00 91.19 194 LYS A O 1
ATOM 1626 N N . ASP A 1 195 ? -11.194 -10.568 -5.198 1.00 92.62 195 ASP A N 1
ATOM 1627 C CA . ASP A 1 195 ? -11.722 -11.754 -4.516 1.00 92.62 195 ASP A CA 1
ATOM 1628 C C . ASP A 1 195 ? -11.251 -11.829 -3.055 1.00 92.62 195 ASP A C 1
ATOM 1630 O O . ASP A 1 195 ? -12.028 -12.179 -2.163 1.00 92.62 195 ASP A O 1
ATOM 1634 N N . LEU A 1 196 ? -9.990 -11.470 -2.781 1.00 92.25 196 LEU A N 1
ATOM 1635 C CA . LEU A 1 196 ? -9.468 -11.382 -1.414 1.00 92.25 196 LEU A CA 1
ATOM 1636 C C . LEU A 1 196 ? -10.195 -10.316 -0.595 1.00 92.25 196 LEU A C 1
ATOM 1638 O O . LEU A 1 196 ? -10.581 -10.590 0.543 1.00 92.25 196 LEU A O 1
ATOM 1642 N N . TYR A 1 197 ? -10.416 -9.135 -1.173 1.00 92.00 197 TYR A N 1
ATOM 1643 C CA . TYR A 1 197 ? -11.159 -8.061 -0.521 1.00 92.00 197 TYR A CA 1
ATOM 1644 C C . TYR A 1 197 ? -12.600 -8.480 -0.201 1.00 92.00 197 TYR A C 1
ATOM 1646 O O . TYR A 1 197 ? -13.068 -8.290 0.923 1.00 92.00 197 TYR A O 1
ATOM 1654 N N . ASP A 1 198 ? -13.291 -9.112 -1.152 1.00 93.12 198 ASP A N 1
ATOM 1655 C CA . ASP A 1 198 ? -14.665 -9.582 -0.968 1.00 93.12 198 ASP A CA 1
ATOM 1656 C C . ASP A 1 198 ? -14.750 -10.683 0.108 1.00 93.12 198 ASP A C 1
ATOM 1658 O O . ASP A 1 198 ? -15.685 -10.703 0.919 1.00 93.12 198 ASP A O 1
ATOM 1662 N N . LEU A 1 199 ? -13.758 -11.580 0.173 1.00 92.69 199 LEU A N 1
ATOM 1663 C CA . LEU A 1 199 ? -13.656 -12.598 1.224 1.00 92.69 199 LEU A CA 1
ATOM 1664 C C . LEU A 1 199 ? -13.389 -11.992 2.606 1.00 92.69 199 LEU A C 1
ATOM 1666 O O . LEU A 1 199 ? -14.002 -12.425 3.587 1.00 92.69 199 LEU A O 1
ATOM 1670 N N . GLU A 1 200 ? -12.503 -11.000 2.699 1.00 91.69 200 GLU A N 1
ATOM 1671 C CA . GLU A 1 200 ? -12.207 -10.302 3.952 1.00 91.69 200 GLU A CA 1
ATOM 1672 C C . GLU A 1 200 ? -13.433 -9.523 4.444 1.00 91.69 200 GLU A C 1
ATOM 1674 O O . GLU A 1 200 ? -13.845 -9.676 5.595 1.00 91.69 200 GLU A O 1
ATOM 1679 N N . HIS A 1 201 ? -14.115 -8.814 3.543 1.00 91.62 201 HIS A N 1
ATOM 1680 C CA . HIS A 1 201 ? -15.352 -8.113 3.863 1.00 91.62 201 HIS A CA 1
ATOM 1681 C C . HIS A 1 201 ? -16.455 -9.070 4.340 1.00 91.62 201 HIS A C 1
ATOM 1683 O O . HIS A 1 201 ? -17.130 -8.812 5.340 1.00 91.62 201 HIS A O 1
ATOM 1689 N N . ARG A 1 202 ? -16.619 -10.223 3.677 1.00 92.81 202 ARG A N 1
ATOM 1690 C CA . ARG A 1 202 ? -17.589 -11.246 4.094 1.00 92.81 202 ARG A CA 1
ATOM 1691 C C . ARG A 1 202 ? -17.259 -11.822 5.470 1.00 92.81 202 ARG A C 1
ATOM 1693 O O . ARG A 1 202 ? -18.174 -12.083 6.252 1.00 92.81 202 ARG A O 1
ATOM 1700 N N . LYS A 1 203 ? -15.976 -12.029 5.771 1.00 90.88 203 LYS A N 1
ATOM 1701 C CA . LYS A 1 203 ? -15.520 -12.491 7.086 1.00 90.88 203 LYS A CA 1
ATOM 1702 C C . LYS A 1 203 ? -15.856 -11.472 8.175 1.00 90.88 203 LYS A C 1
ATOM 1704 O O . LYS A 1 203 ? -16.364 -11.878 9.218 1.00 90.88 203 LYS A O 1
ATOM 1709 N N . ASP A 1 204 ? -15.624 -10.186 7.930 1.00 89.75 204 ASP A N 1
ATOM 1710 C CA . ASP A 1 204 ? -15.936 -9.127 8.894 1.00 89.75 204 ASP A CA 1
ATOM 1711 C C . ASP A 1 204 ? -17.439 -9.049 9.187 1.00 89.75 204 ASP A C 1
ATOM 1713 O O . ASP A 1 204 ? -17.833 -9.022 10.353 1.00 89.75 204 ASP A O 1
ATOM 1717 N N . ILE A 1 205 ? -18.285 -9.125 8.151 1.00 90.62 205 ILE A N 1
ATOM 1718 C CA . ILE A 1 205 ? -19.748 -9.168 8.312 1.00 90.62 205 ILE A CA 1
ATOM 1719 C C . ILE A 1 205 ? -20.174 -10.378 9.152 1.00 90.62 205 ILE A C 1
ATOM 1721 O O . ILE A 1 205 ? -21.017 -10.254 10.042 1.00 90.62 205 ILE A O 1
ATOM 1725 N N . LEU A 1 206 ? -19.606 -11.559 8.885 1.00 89.50 206 LEU A N 1
ATOM 1726 C CA . LEU A 1 206 ? -19.924 -12.763 9.652 1.00 89.50 206 LEU A CA 1
ATOM 1727 C C . LEU A 1 206 ? -19.496 -12.621 11.115 1.00 89.50 206 LEU A C 1
ATOM 1729 O O . LEU A 1 206 ? -20.287 -12.937 12.002 1.00 89.50 206 LEU A O 1
ATOM 1733 N N . MET A 1 207 ? -18.305 -12.081 11.375 1.00 88.25 207 MET A N 1
ATOM 1734 C CA . MET A 1 207 ? -17.803 -11.862 12.731 1.00 88.25 207 MET A CA 1
ATOM 1735 C C . MET A 1 207 ? -18.663 -10.853 13.507 1.00 88.25 207 MET A C 1
ATOM 1737 O O . MET A 1 207 ? -18.965 -11.068 14.682 1.00 88.25 207 MET A O 1
ATOM 1741 N N . GLU A 1 208 ? -19.115 -9.780 12.853 1.00 85.44 208 GLU A N 1
ATOM 1742 C CA . GLU A 1 208 ? -20.050 -8.819 13.444 1.00 85.44 208 GLU A CA 1
ATOM 1743 C C . GLU A 1 208 ? -21.420 -9.463 13.715 1.00 85.44 208 GLU A C 1
ATOM 1745 O O . GLU A 1 208 ? -22.012 -9.252 14.775 1.00 85.44 208 GLU A O 1
ATOM 1750 N N . SER A 1 209 ? -21.906 -10.314 12.805 1.00 85.94 209 SER A N 1
ATOM 1751 C CA . SER A 1 209 ? -23.164 -11.043 12.995 1.00 85.94 209 SER A CA 1
ATOM 1752 C C . SER A 1 209 ? -23.103 -12.033 14.165 1.00 85.94 209 SER A C 1
ATOM 1754 O O . SER A 1 209 ? -24.029 -12.065 14.973 1.00 85.94 209 SER A O 1
ATOM 1756 N N . GLU A 1 210 ? -22.005 -12.779 14.325 1.00 83.25 210 GLU A N 1
ATOM 1757 C CA . GLU A 1 210 ? -21.810 -13.694 15.455 1.00 83.25 210 GLU A CA 1
ATOM 1758 C C . GLU A 1 210 ? -21.743 -12.938 16.783 1.00 83.25 210 GLU A C 1
ATOM 1760 O O . GLU A 1 210 ? -22.348 -13.360 17.772 1.00 83.25 210 GLU A O 1
ATOM 1765 N N . PHE A 1 211 ? -21.060 -11.790 16.802 1.00 81.06 211 PHE A N 1
ATOM 1766 C CA . PHE A 1 211 ? -20.996 -10.935 17.982 1.00 81.06 211 PHE A CA 1
ATOM 1767 C C . PHE A 1 211 ? -22.383 -10.411 18.382 1.00 81.06 211 PHE A C 1
ATOM 1769 O O . PHE A 1 211 ? -22.749 -10.466 19.558 1.00 81.06 211 PHE A O 1
ATOM 1776 N N . ASN A 1 212 ? -23.179 -9.963 17.408 1.00 85.38 212 ASN A N 1
ATOM 1777 C CA . ASN A 1 212 ? -24.540 -9.487 17.651 1.00 85.38 212 ASN A CA 1
ATOM 1778 C C . ASN A 1 212 ? -25.458 -10.611 18.152 1.00 85.38 212 ASN A C 1
ATOM 1780 O O . ASN A 1 212 ? -26.182 -10.416 19.125 1.00 85.38 212 ASN A O 1
ATOM 1784 N N . VAL A 1 213 ? -25.374 -11.810 17.564 1.00 83.94 213 VAL A N 1
ATOM 1785 C CA . VAL A 1 213 ? -26.135 -12.983 18.026 1.00 83.94 213 VAL A CA 1
ATOM 1786 C C . VAL A 1 213 ? -25.753 -13.358 19.461 1.00 83.94 213 VAL A C 1
ATOM 1788 O O . VAL A 1 213 ? -26.630 -13.682 20.265 1.00 83.94 213 VAL A O 1
ATOM 1791 N N . ALA A 1 214 ? -24.470 -13.281 19.820 1.00 82.31 214 ALA A N 1
ATOM 1792 C CA . ALA A 1 214 ? -24.018 -13.537 21.184 1.00 82.31 214 ALA A CA 1
ATOM 1793 C C . ALA A 1 214 ? -24.546 -12.490 22.188 1.00 82.31 214 ALA A C 1
ATOM 1795 O O . ALA A 1 214 ? -25.002 -12.876 23.271 1.00 82.31 214 ALA A O 1
ATOM 1796 N N . ASP A 1 215 ? -24.539 -11.193 21.842 1.00 86.00 215 ASP A N 1
ATOM 1797 C CA . ASP A 1 215 ? -25.105 -10.134 22.700 1.00 86.00 215 ASP A CA 1
ATOM 1798 C C . ASP A 1 215 ? -26.624 -10.299 22.860 1.00 86.00 215 ASP A C 1
ATOM 1800 O O . ASP A 1 215 ? -27.144 -10.241 23.979 1.00 86.00 215 ASP A O 1
ATOM 1804 N N . ASP A 1 216 ? -27.342 -10.593 21.774 1.00 86.31 216 ASP A N 1
ATOM 1805 C CA . ASP A 1 216 ? -28.790 -10.823 21.796 1.00 86.31 216 ASP A CA 1
ATOM 1806 C C . ASP A 1 216 ? -29.167 -12.039 22.650 1.00 86.31 216 ASP A C 1
ATOM 1808 O O . ASP A 1 216 ? -30.109 -11.981 23.451 1.00 86.31 216 ASP A O 1
ATOM 1812 N N . LEU A 1 217 ? -28.400 -13.127 22.558 1.00 87.62 217 LEU A N 1
ATOM 1813 C CA . LEU A 1 217 ? -28.615 -14.327 23.365 1.00 87.62 217 LEU A CA 1
ATOM 1814 C C . LEU A 1 217 ? -28.326 -14.057 24.851 1.00 87.62 217 LEU A C 1
ATOM 1816 O O . LEU A 1 217 ? -29.079 -14.503 25.727 1.00 87.62 217 LEU A O 1
ATOM 1820 N N . MET A 1 218 ? -27.301 -13.255 25.157 1.00 87.44 218 MET A N 1
ATOM 1821 C CA . MET A 1 218 ? -26.992 -12.825 26.524 1.00 87.44 218 MET A CA 1
ATOM 1822 C C . MET A 1 218 ? -28.094 -11.924 27.103 1.00 87.44 218 MET A C 1
ATOM 1824 O O . MET A 1 218 ? -28.489 -12.097 28.263 1.00 87.44 218 MET A O 1
ATOM 1828 N N . ARG A 1 219 ? -28.647 -11.003 26.300 1.00 87.12 219 ARG A N 1
ATOM 1829 C CA . ARG A 1 219 ? -29.792 -10.157 26.678 1.00 87.12 219 ARG A CA 1
ATOM 1830 C C . ARG A 1 219 ? -31.040 -10.985 26.951 1.00 87.12 219 ARG A C 1
ATOM 1832 O O . ARG A 1 219 ? -31.611 -10.850 28.033 1.00 87.12 219 ARG A O 1
ATOM 1839 N N . CYS A 1 220 ? -31.406 -11.886 26.039 1.00 88.31 220 CYS A N 1
ATOM 1840 C CA . CYS A 1 220 ? -32.558 -12.773 26.205 1.00 88.31 220 CYS A CA 1
ATOM 1841 C C . CYS A 1 220 ? -32.429 -13.629 27.471 1.00 88.31 220 CYS A C 1
ATOM 1843 O O . CYS A 1 220 ? -33.369 -13.728 28.258 1.00 88.31 220 CYS A O 1
ATOM 1845 N N . THR A 1 221 ? -31.241 -14.180 27.727 1.00 89.44 221 THR A N 1
ATOM 1846 C CA . THR A 1 221 ? -30.973 -14.968 28.940 1.00 89.44 221 THR A CA 1
ATOM 1847 C C . THR A 1 221 ? -31.118 -14.120 30.207 1.00 89.44 221 THR A C 1
ATOM 1849 O O . THR A 1 221 ? -31.707 -14.558 31.199 1.00 89.44 221 THR A O 1
ATOM 1852 N N . ARG A 1 222 ? -30.619 -12.876 30.193 1.00 89.69 222 ARG A N 1
ATOM 1853 C CA . ARG A 1 222 ? -30.766 -11.943 31.319 1.00 89.69 222 ARG A CA 1
ATOM 1854 C C . ARG A 1 222 ? -32.229 -11.594 31.585 1.00 89.69 222 ARG A C 1
ATOM 1856 O O . ARG A 1 222 ? -32.630 -11.537 32.748 1.00 89.69 222 ARG A O 1
ATOM 1863 N N . ASP A 1 223 ? -33.005 -11.351 30.538 1.00 90.38 223 ASP A N 1
ATOM 1864 C CA . ASP A 1 223 ? -34.410 -10.974 30.661 1.00 90.38 223 ASP A CA 1
ATOM 1865 C C . ASP A 1 223 ? -35.267 -12.160 31.125 1.00 90.38 223 ASP A C 1
ATOM 1867 O O . ASP A 1 223 ? -36.075 -11.993 32.037 1.00 90.38 223 ASP A O 1
ATOM 1871 N N . MET A 1 224 ? -35.000 -13.381 30.649 1.00 88.12 224 MET A N 1
ATOM 1872 C CA . MET A 1 224 ? -35.643 -14.595 31.175 1.00 88.12 224 MET A CA 1
ATOM 1873 C C . MET A 1 224 ? -35.325 -14.826 32.657 1.00 88.12 224 MET A C 1
ATOM 1875 O O . MET A 1 224 ? -36.225 -15.097 33.449 1.00 88.12 224 MET A O 1
ATOM 1879 N N . ASN A 1 225 ? -34.077 -14.609 33.083 1.00 88.94 225 ASN A N 1
ATOM 1880 C CA . ASN A 1 225 ? -33.715 -14.687 34.502 1.00 88.94 225 ASN A CA 1
ATOM 1881 C C . ASN A 1 225 ? -34.426 -13.625 35.362 1.00 88.94 225 ASN A C 1
ATOM 1883 O O . ASN A 1 225 ? -34.721 -13.873 36.532 1.00 88.94 225 ASN A O 1
ATOM 1887 N N . ARG A 1 226 ? -34.719 -12.439 34.807 1.00 88.62 226 ARG A N 1
ATOM 1888 C CA . ARG A 1 226 ? -35.547 -11.428 35.488 1.00 88.62 226 ARG A CA 1
ATOM 1889 C C . ARG A 1 226 ? -36.997 -11.878 35.611 1.00 88.62 226 ARG A C 1
ATOM 1891 O O . ARG A 1 226 ? -37.591 -11.645 36.659 1.00 88.62 226 ARG A O 1
ATOM 1898 N N . VAL A 1 227 ? -37.545 -12.523 34.581 1.00 88.94 227 VAL A N 1
ATOM 1899 C CA . VAL A 1 227 ? -38.899 -13.092 34.617 1.00 88.94 227 VAL A CA 1
ATOM 1900 C C . VAL A 1 227 ? -38.996 -14.175 35.691 1.00 88.94 227 VAL A C 1
ATOM 1902 O O . VAL A 1 227 ? -39.888 -14.091 36.528 1.00 88.94 227 VAL A O 1
ATOM 1905 N N . TYR A 1 228 ? -38.053 -15.122 35.749 1.00 88.88 228 TYR A N 1
ATOM 1906 C CA . TYR A 1 228 ? -38.063 -16.181 36.769 1.00 88.88 228 TYR A CA 1
ATOM 1907 C C . TYR A 1 228 ? -38.011 -15.621 38.194 1.00 88.88 228 TYR A C 1
ATOM 1909 O O . TYR A 1 228 ? -38.856 -15.972 39.014 1.00 88.88 228 TYR A O 1
ATOM 1917 N N . LYS A 1 229 ? -37.123 -14.655 38.463 1.00 86.75 229 LYS A N 1
ATOM 1918 C CA . LYS A 1 229 ? -37.088 -13.953 39.759 1.00 86.75 229 LYS A CA 1
ATOM 1919 C C . LYS A 1 229 ? -38.361 -13.157 40.046 1.00 86.75 229 LYS A C 1
ATOM 1921 O O . LYS A 1 229 ? -38.775 -13.033 41.192 1.00 86.75 229 LYS A O 1
ATOM 1926 N N . GLY A 1 230 ? -38.977 -12.579 39.016 1.00 87.31 230 GLY A N 1
ATOM 1927 C CA . GLY A 1 230 ? -40.261 -11.893 39.142 1.00 87.31 230 GLY A CA 1
ATOM 1928 C C . GLY A 1 230 ? -41.373 -12.844 39.584 1.00 87.31 230 GLY A C 1
ATOM 1929 O O . GLY A 1 230 ? -42.156 -12.490 40.461 1.00 87.31 230 GLY A O 1
ATOM 1930 N N . ILE A 1 231 ? -41.401 -14.056 39.024 1.00 86.12 231 ILE A N 1
ATOM 1931 C CA . ILE A 1 231 ? -42.343 -15.113 39.408 1.00 86.12 231 ILE A CA 1
ATOM 1932 C C . ILE A 1 231 ? -42.085 -15.558 40.853 1.00 86.12 231 ILE A C 1
ATOM 1934 O O . ILE A 1 231 ? -43.037 -15.606 41.624 1.00 86.12 231 ILE A O 1
ATOM 1938 N N . GLU A 1 232 ? -40.828 -15.794 41.249 1.00 84.50 232 GLU A N 1
ATOM 1939 C CA . GLU A 1 232 ? -40.462 -16.112 42.646 1.00 84.50 232 GLU A CA 1
ATOM 1940 C C . GLU A 1 232 ? -40.988 -15.054 43.620 1.00 84.50 232 GLU A C 1
ATOM 1942 O O . GLU A 1 232 ? -41.726 -15.368 44.552 1.00 84.50 232 GLU A O 1
ATOM 1947 N N . ASN A 1 233 ? -40.703 -13.780 43.342 1.00 85.38 233 ASN A N 1
ATOM 1948 C CA . ASN A 1 233 ? -41.153 -12.678 44.188 1.00 85.38 233 ASN A CA 1
ATOM 1949 C C . ASN A 1 233 ? -42.685 -12.619 44.300 1.00 85.38 233 ASN A C 1
ATOM 1951 O O . ASN A 1 233 ? -43.217 -12.313 45.365 1.00 85.38 233 ASN A O 1
ATOM 1955 N N . LEU A 1 234 ? -43.415 -12.880 43.211 1.00 84.56 234 LEU A N 1
ATOM 1956 C CA . LEU A 1 234 ? -44.880 -12.885 43.233 1.00 84.56 234 LEU A CA 1
ATOM 1957 C C . LEU A 1 234 ? -45.437 -14.061 44.042 1.00 84.56 234 LEU A C 1
ATOM 1959 O O . LEU A 1 234 ? -46.421 -13.887 44.760 1.00 84.56 234 LEU A O 1
ATOM 1963 N N . VAL A 1 235 ? -44.805 -15.231 43.960 1.00 82.81 235 VAL A N 1
ATOM 1964 C CA . VAL A 1 235 ? -45.172 -16.410 44.755 1.00 82.81 235 VAL A CA 1
ATOM 1965 C C . VAL A 1 235 ? -44.996 -16.119 46.248 1.00 82.81 235 VAL A C 1
ATOM 1967 O O . VAL A 1 235 ? -45.919 -16.380 47.027 1.00 82.81 235 VAL A O 1
ATOM 1970 N N . ASP A 1 236 ? -43.884 -15.479 46.621 1.00 81.75 236 ASP A N 1
ATOM 1971 C CA . ASP A 1 236 ? -43.602 -15.052 47.996 1.00 81.75 236 ASP A CA 1
ATOM 1972 C C . ASP A 1 236 ? -44.620 -14.015 48.501 1.00 81.75 236 ASP A C 1
ATOM 1974 O O . ASP A 1 236 ? -45.149 -14.135 49.610 1.00 81.75 236 ASP A O 1
ATOM 1978 N N . ILE A 1 237 ? -44.951 -13.008 47.679 1.00 82.81 237 ILE A N 1
ATOM 1979 C CA . ILE A 1 237 ? -45.918 -11.952 48.028 1.00 82.81 237 ILE A CA 1
ATOM 1980 C C . ILE A 1 237 ? -47.328 -12.530 48.211 1.00 82.81 237 ILE A C 1
ATOM 1982 O O . ILE A 1 237 ? -48.017 -12.202 49.180 1.00 82.81 237 ILE A O 1
ATOM 1986 N N . CYS A 1 238 ? -47.773 -13.387 47.291 1.00 79.38 238 CYS A N 1
ATOM 1987 C CA . CYS A 1 238 ? -49.113 -13.973 47.323 1.00 79.38 238 CYS A CA 1
ATOM 1988 C C . CYS A 1 238 ? -49.248 -15.118 48.340 1.00 79.38 238 CYS A C 1
ATOM 1990 O O . CYS A 1 238 ? -50.372 -15.578 48.586 1.00 79.38 238 CYS A O 1
ATOM 1992 N N . LYS A 1 239 ? -48.132 -15.573 48.936 1.00 77.88 239 LYS A N 1
ATOM 1993 C CA . LYS A 1 239 ? -48.064 -16.763 49.797 1.00 77.88 239 LYS A CA 1
ATOM 1994 C C . LYS A 1 239 ? -48.801 -17.933 49.143 1.00 77.88 239 LYS A C 1
ATOM 1996 O O . LYS A 1 239 ? -49.748 -18.477 49.719 1.00 77.88 239 LYS A O 1
ATOM 2001 N N . ALA A 1 240 ? -48.473 -18.207 47.881 1.00 75.19 240 ALA A N 1
ATOM 2002 C CA . ALA A 1 240 ? -49.017 -19.365 47.185 1.00 75.19 240 ALA A CA 1
ATOM 2003 C C . ALA A 1 240 ? -48.434 -20.638 47.814 1.00 75.19 240 ALA A C 1
ATOM 2005 O O . ALA A 1 240 ? -47.263 -20.655 48.185 1.00 75.19 240 ALA A O 1
ATOM 2006 N N . ASP A 1 241 ? -49.252 -21.677 47.981 1.00 72.88 241 ASP A N 1
ATOM 2007 C CA . ASP A 1 241 ? -48.770 -22.944 48.528 1.00 72.88 241 ASP A CA 1
ATOM 2008 C C . ASP A 1 241 ? -48.040 -23.719 47.429 1.00 72.88 241 ASP A C 1
ATOM 2010 O O . ASP A 1 241 ? -48.647 -24.225 46.485 1.00 72.88 241 ASP A O 1
ATOM 2014 N N . VAL A 1 242 ? -46.715 -23.733 47.534 1.00 72.81 242 VAL A N 1
ATOM 2015 C CA . VAL A 1 242 ? -45.794 -24.356 46.575 1.00 72.81 242 VAL A CA 1
ATOM 2016 C C . VAL A 1 242 ? -45.229 -25.674 47.110 1.00 72.81 242 VAL A C 1
ATOM 2018 O O . VAL A 1 242 ? -44.458 -26.331 46.417 1.00 72.81 242 VAL A O 1
ATOM 2021 N N . SER A 1 243 ? -45.634 -26.096 48.312 1.00 70.69 243 SER A N 1
ATOM 2022 C CA . SER A 1 243 ? -45.209 -27.348 48.957 1.00 70.69 243 SER A CA 1
ATOM 2023 C C . SER A 1 243 ? -45.361 -28.589 48.057 1.00 70.69 243 SER A C 1
ATOM 2025 O O . SER A 1 243 ? -44.384 -29.321 47.912 1.00 70.69 243 SER A O 1
ATOM 2027 N N . PRO A 1 244 ? -46.493 -28.806 47.349 1.00 68.12 244 PRO A N 1
ATOM 2028 C CA . PRO A 1 244 ? -46.624 -29.961 46.451 1.00 68.12 244 PRO A CA 1
ATOM 2029 C C . PRO A 1 244 ? -45.735 -29.877 45.199 1.00 68.12 244 PRO A C 1
ATOM 2031 O O . PRO A 1 244 ? -45.433 -30.896 44.583 1.00 68.12 244 PRO A O 1
ATOM 2034 N N . LEU A 1 245 ? -45.300 -28.675 44.806 1.00 69.75 245 LEU A N 1
ATOM 2035 C CA . LEU A 1 245 ? -44.352 -28.490 43.705 1.00 69.75 245 LEU A CA 1
ATOM 2036 C C . LEU A 1 245 ? -42.913 -28.749 44.156 1.00 69.75 245 LEU A C 1
ATOM 2038 O O . LEU A 1 245 ? -42.145 -29.346 43.406 1.00 69.75 245 LEU A O 1
ATOM 2042 N N . LEU A 1 246 ? -42.563 -28.343 45.377 1.00 69.62 246 LEU A N 1
ATOM 2043 C CA . LEU A 1 246 ? -41.256 -28.594 45.987 1.00 69.62 246 LEU A CA 1
ATOM 2044 C C . LEU A 1 246 ? -41.013 -30.094 46.207 1.00 69.62 246 LEU A C 1
ATOM 2046 O O . LEU A 1 246 ? -39.929 -30.577 45.890 1.00 69.62 246 LEU A O 1
ATOM 2050 N N . ASP A 1 247 ? -42.037 -30.848 46.616 1.00 69.69 247 ASP A N 1
ATOM 2051 C CA . ASP A 1 247 ? -41.949 -32.309 46.759 1.00 69.69 247 ASP A CA 1
ATOM 2052 C C . ASP A 1 247 ? -41.702 -33.033 45.420 1.00 69.69 247 ASP A C 1
ATOM 2054 O O . ASP A 1 247 ? -41.021 -34.057 45.385 1.00 69.69 247 ASP A O 1
ATOM 2058 N N . MET A 1 248 ? -42.202 -32.497 44.298 1.00 66.88 248 MET A N 1
ATOM 2059 C CA . MET A 1 248 ? -41.941 -33.053 42.960 1.00 66.88 248 MET A CA 1
ATOM 2060 C C . MET A 1 248 ? -40.599 -32.609 42.358 1.00 66.88 248 MET A C 1
ATOM 2062 O O . MET A 1 248 ? -40.037 -33.318 41.523 1.00 66.88 248 MET A O 1
ATOM 2066 N N . LEU A 1 249 ? -40.105 -31.422 42.724 1.00 68.75 249 LEU A N 1
ATOM 2067 C CA . LEU A 1 249 ? -38.890 -30.817 42.160 1.00 68.75 249 LEU A CA 1
ATOM 2068 C C . LEU A 1 249 ? -37.623 -31.102 42.990 1.00 68.75 249 LEU A C 1
ATOM 2070 O O . LEU A 1 249 ? -36.515 -30.874 42.492 1.00 68.75 249 LEU A O 1
ATOM 2074 N N . GLY A 1 250 ? -37.765 -31.625 44.213 1.00 69.12 250 GLY A N 1
ATOM 2075 C CA . GLY A 1 250 ? -36.655 -31.923 45.122 1.00 69.12 250 GLY A CA 1
ATOM 2076 C C . GLY A 1 250 ? -35.909 -30.659 45.571 1.00 69.12 250 GLY A C 1
ATOM 2077 O O . GLY A 1 250 ? -36.512 -29.608 45.767 1.00 69.12 250 GLY A O 1
ATOM 2078 N N . ASP A 1 251 ? -34.576 -30.724 45.674 1.00 57.69 251 ASP A N 1
ATOM 2079 C CA . ASP A 1 251 ? -33.703 -29.625 46.150 1.00 57.69 251 ASP A CA 1
ATOM 2080 C C . ASP A 1 251 ? -33.700 -28.352 45.270 1.00 57.69 251 ASP A C 1
ATOM 2082 O O . ASP A 1 251 ? -33.022 -27.368 45.579 1.00 57.69 251 ASP A O 1
ATOM 2086 N N . LYS A 1 252 ? -34.434 -28.329 44.150 1.00 58.19 252 LYS A N 1
ATOM 2087 C CA . LYS A 1 252 ? -34.540 -27.156 43.269 1.00 58.19 252 LYS A CA 1
ATOM 2088 C C . LYS A 1 252 ? -35.730 -26.292 43.669 1.00 58.19 252 LYS A C 1
ATOM 2090 O O . LYS A 1 252 ? -36.749 -26.259 42.983 1.00 58.19 252 LYS A O 1
ATOM 2095 N N . SER A 1 253 ? -35.564 -25.546 44.758 1.00 64.56 253 SER A N 1
ATOM 2096 C CA . SER A 1 253 ? -36.579 -24.609 45.257 1.00 64.56 253 SER A CA 1
ATOM 2097 C C . SER A 1 253 ? -36.729 -23.326 44.426 1.00 64.56 253 SER A C 1
ATOM 2099 O O . SER A 1 253 ? -37.559 -22.486 44.760 1.00 64.56 253 SER A O 1
ATOM 2101 N N . THR A 1 254 ? -35.919 -23.142 43.378 1.00 76.31 254 THR A N 1
ATOM 2102 C CA . THR A 1 254 ? -35.898 -21.934 42.542 1.00 76.31 254 THR A CA 1
ATOM 2103 C C . THR A 1 254 ? -36.649 -22.111 41.222 1.00 76.31 254 THR A C 1
ATOM 2105 O O . THR A 1 254 ? -36.739 -23.207 40.654 1.00 76.31 254 THR A O 1
ATOM 2108 N N . VAL A 1 255 ? -37.177 -21.003 40.702 1.00 78.56 255 VAL A N 1
ATOM 2109 C CA . VAL A 1 255 ? -37.829 -20.935 39.395 1.00 78.56 255 VAL A CA 1
ATOM 2110 C C . VAL A 1 255 ? -36.762 -20.948 38.301 1.00 78.56 255 VAL A C 1
ATOM 2112 O O . VAL A 1 255 ? -35.833 -20.145 38.262 1.00 78.56 255 VAL A O 1
ATOM 2115 N N . THR A 1 256 ? -36.911 -21.884 37.379 1.00 82.62 256 THR A N 1
ATOM 2116 C CA . THR A 1 256 ? -36.024 -22.179 36.259 1.00 82.62 256 THR A CA 1
ATOM 2117 C C . THR A 1 256 ? -36.850 -22.348 34.985 1.00 82.62 256 THR A C 1
ATOM 2119 O O . THR A 1 256 ? -38.079 -22.441 35.013 1.00 82.62 256 THR A O 1
ATOM 2122 N N . SER A 1 257 ? -36.175 -22.459 33.842 1.00 79.88 257 SER A N 1
ATOM 2123 C CA . SER A 1 257 ? -36.818 -22.660 32.537 1.00 79.88 257 SER A CA 1
ATOM 2124 C C . SER A 1 257 ? -37.710 -23.895 32.441 1.00 79.88 257 SER A C 1
ATOM 2126 O O . SER A 1 257 ? -38.572 -23.950 31.572 1.00 79.88 257 SER A O 1
ATOM 2128 N N . PHE A 1 258 ? -37.517 -24.885 33.311 1.00 80.25 258 PHE A N 1
ATOM 2129 C CA . PHE A 1 258 ? -38.253 -26.147 33.260 1.00 80.25 258 PHE A CA 1
ATOM 2130 C C . PHE A 1 258 ? -39.495 -26.161 34.153 1.00 80.25 258 PHE A C 1
ATOM 2132 O O . PHE A 1 258 ? -40.412 -26.932 33.896 1.00 80.25 258 PHE A O 1
ATOM 2139 N N . ASN A 1 259 ? -39.540 -25.325 35.194 1.00 83.12 259 ASN A N 1
ATOM 2140 C CA . ASN A 1 259 ? -40.599 -25.367 36.206 1.00 83.12 259 ASN A CA 1
ATOM 2141 C C . ASN A 1 259 ? -41.430 -24.073 36.291 1.00 83.12 259 ASN A C 1
ATOM 2143 O O . ASN A 1 259 ? -42.472 -24.089 36.939 1.00 83.12 259 ASN A O 1
ATOM 2147 N N . PHE A 1 260 ? -41.049 -22.979 35.614 1.00 84.19 260 PHE A N 1
ATOM 2148 C CA . PHE A 1 260 ? -41.750 -21.688 35.719 1.00 84.19 260 PHE A CA 1
ATOM 2149 C C . PHE A 1 260 ? -43.257 -21.760 35.427 1.00 84.19 260 PHE A C 1
ATOM 2151 O O . PHE A 1 260 ? -44.034 -21.049 36.061 1.00 84.19 260 PHE A O 1
ATOM 2158 N N . LEU A 1 261 ? -43.680 -22.639 34.512 1.00 84.19 261 LEU A N 1
ATOM 2159 C CA . LEU A 1 261 ? -45.090 -22.818 34.161 1.00 84.19 261 LEU A CA 1
ATOM 2160 C C . LEU A 1 261 ? -45.912 -23.357 35.345 1.00 84.19 261 LEU A C 1
ATOM 2162 O O . LEU A 1 261 ? -47.036 -22.922 35.575 1.00 84.19 261 LEU A O 1
ATOM 2166 N N . LEU A 1 262 ? -45.323 -24.267 36.124 1.00 82.38 262 LEU A N 1
ATOM 2167 C CA . LEU A 1 262 ? -45.956 -24.874 37.293 1.00 82.38 262 LEU A CA 1
ATOM 2168 C C . LEU A 1 262 ? -46.101 -23.859 38.436 1.00 82.38 262 LEU A C 1
ATOM 2170 O O . LEU A 1 262 ? -47.151 -23.779 39.072 1.00 82.38 262 LEU A O 1
ATOM 2174 N N . PHE A 1 263 ? -45.076 -23.027 38.651 1.00 82.75 263 PHE A N 1
ATOM 2175 C CA . PHE A 1 263 ? -45.147 -21.920 39.608 1.00 82.75 263 PHE A CA 1
ATOM 2176 C C . PHE A 1 263 ? -46.215 -20.893 39.208 1.00 82.75 263 PHE A C 1
ATOM 2178 O O . PHE A 1 263 ? -46.956 -20.426 40.069 1.00 82.75 263 PHE A O 1
ATOM 2185 N N . LEU A 1 264 ? -46.351 -20.580 37.912 1.00 84.31 264 LEU A N 1
ATOM 2186 C CA . LEU A 1 264 ? -47.415 -19.699 37.416 1.00 84.31 264 LEU A CA 1
ATOM 2187 C C . LEU A 1 264 ? -48.815 -20.275 37.661 1.00 84.31 264 LEU A C 1
ATOM 2189 O O . LEU A 1 264 ? -49.692 -19.528 38.081 1.00 84.31 264 LEU A O 1
ATOM 2193 N N . GLN A 1 265 ? -49.024 -21.581 37.476 1.00 84.38 265 GLN A N 1
ATOM 2194 C CA . GLN A 1 265 ? -50.313 -22.233 37.754 1.00 84.38 265 GLN A CA 1
ATOM 2195 C C . GLN A 1 265 ? -50.682 -22.215 39.246 1.00 84.38 265 GLN A C 1
ATOM 2197 O O . GLN A 1 265 ? -51.840 -21.975 39.606 1.00 84.38 265 GLN A O 1
ATOM 2202 N N . ALA A 1 266 ? -49.707 -22.434 40.134 1.00 81.75 266 ALA A N 1
ATOM 2203 C CA . ALA A 1 266 ? -49.922 -22.326 41.578 1.00 81.75 266 ALA A CA 1
ATOM 2204 C C . ALA A 1 266 ? -50.259 -20.883 41.992 1.00 81.75 266 ALA A C 1
ATOM 2206 O O . ALA A 1 266 ? -51.168 -20.643 42.792 1.00 81.75 266 ALA A O 1
ATOM 2207 N N . LEU A 1 267 ? -49.564 -19.915 41.394 1.00 84.69 267 LEU A N 1
ATOM 2208 C CA . LEU A 1 267 ? -49.784 -18.487 41.602 1.00 84.69 267 LEU A CA 1
ATOM 2209 C C . LEU A 1 267 ? -51.170 -18.062 41.081 1.00 84.69 267 LEU A C 1
ATOM 2211 O O . LEU A 1 267 ? -51.908 -17.392 41.800 1.00 84.69 267 LEU A O 1
ATOM 2215 N N . GLU A 1 268 ? -51.575 -18.518 39.896 1.00 85.56 268 GLU A N 1
ATOM 2216 C CA . GLU A 1 268 ? -52.905 -18.288 39.319 1.00 85.56 268 GLU A CA 1
ATOM 2217 C C . GLU A 1 268 ? -54.019 -18.846 40.215 1.00 85.56 268 GLU A C 1
ATOM 2219 O O . GLU A 1 268 ? -54.961 -18.131 40.561 1.00 85.56 268 GLU A O 1
ATOM 2224 N N . SER A 1 269 ? -53.879 -20.093 40.672 1.00 83.31 269 SER A N 1
ATOM 2225 C CA . SER A 1 269 ? -54.835 -20.731 41.587 1.00 83.31 269 SER A CA 1
ATOM 2226 C C . SER A 1 269 ? -54.981 -19.934 42.887 1.00 83.31 269 SER A C 1
ATOM 2228 O O . SER A 1 269 ? -56.092 -19.721 43.385 1.00 83.31 269 SER A O 1
ATOM 2230 N N . ARG A 1 270 ? -53.861 -19.424 43.416 1.00 82.00 270 ARG A N 1
ATOM 2231 C CA . ARG A 1 270 ? -53.844 -18.591 44.621 1.00 82.00 270 ARG A CA 1
ATOM 2232 C C . ARG A 1 270 ? -54.482 -17.223 44.397 1.00 82.00 270 ARG A C 1
ATOM 2234 O O . ARG A 1 270 ? -55.251 -16.785 45.251 1.00 82.00 270 ARG A O 1
ATOM 2241 N N . ILE A 1 271 ? -54.188 -16.557 43.282 1.00 81.56 271 ILE A N 1
ATOM 2242 C CA . ILE A 1 271 ? -54.796 -15.269 42.925 1.00 81.56 271 ILE A CA 1
ATOM 2243 C C . ILE A 1 271 ? -56.306 -15.426 42.765 1.00 81.56 271 ILE A C 1
ATOM 2245 O O . ILE A 1 271 ? -57.048 -14.622 43.321 1.00 81.56 271 ILE A O 1
ATOM 2249 N N . ASN A 1 272 ? -56.776 -16.470 42.083 1.00 82.31 272 ASN A N 1
ATOM 2250 C CA . ASN A 1 272 ? -58.206 -16.725 41.905 1.00 82.31 272 ASN A CA 1
ATOM 2251 C C . ASN A 1 272 ? -58.918 -16.959 43.248 1.00 82.31 272 ASN A C 1
ATOM 2253 O O . ASN A 1 272 ? -59.999 -16.417 43.478 1.00 82.31 272 ASN A O 1
ATOM 2257 N N . LEU A 1 273 ? -58.281 -17.680 44.177 1.00 79.88 273 LEU A N 1
ATOM 2258 C CA . LEU A 1 273 ? -58.759 -17.826 45.557 1.00 79.88 273 LEU A CA 1
ATOM 2259 C C . LEU A 1 273 ? -58.792 -16.493 46.314 1.00 79.88 273 LEU A C 1
ATOM 2261 O O . LEU A 1 273 ? -59.784 -16.192 46.975 1.00 79.88 273 LEU A O 1
ATOM 2265 N N . LEU A 1 274 ? -57.733 -15.683 46.215 1.00 75.75 274 LEU A N 1
ATOM 2266 C CA . LEU A 1 274 ? -57.676 -14.367 46.853 1.00 75.75 274 LEU A CA 1
ATOM 2267 C C . LEU A 1 274 ? -58.776 -13.449 46.306 1.00 75.75 274 LEU A C 1
ATOM 2269 O O . LEU A 1 274 ? -59.518 -12.871 47.095 1.00 75.75 274 LEU A O 1
ATOM 2273 N N . MET A 1 275 ? -58.949 -13.402 44.985 1.00 75.62 275 MET A N 1
ATOM 2274 C CA . MET A 1 275 ? -59.993 -12.635 44.299 1.00 75.62 275 MET A CA 1
ATOM 2275 C C . MET A 1 275 ? -61.406 -13.105 44.672 1.00 75.62 275 MET A C 1
ATOM 2277 O O . MET A 1 275 ? -62.304 -12.277 44.801 1.00 75.62 275 MET A O 1
ATOM 2281 N N . GLY A 1 276 ? -61.605 -14.409 44.892 1.00 67.31 276 GLY A N 1
ATOM 2282 C CA . GLY A 1 276 ? -62.873 -14.969 45.368 1.00 67.31 276 GLY A CA 1
ATOM 2283 C C . GLY A 1 276 ? -63.145 -14.763 46.866 1.00 67.31 276 GLY A C 1
ATOM 2284 O O . GLY A 1 276 ? -64.302 -14.744 47.275 1.00 67.31 276 GLY A O 1
ATOM 2285 N N . SER A 1 277 ? -62.102 -14.589 47.687 1.00 60.44 277 SER A N 1
ATOM 2286 C CA . SER A 1 277 ? -62.203 -14.420 49.150 1.00 60.44 277 SER A CA 1
ATOM 2287 C C . SER A 1 277 ? -62.396 -12.974 49.616 1.00 60.44 277 SER A C 1
ATOM 2289 O O . SER A 1 277 ? -62.669 -12.729 50.791 1.00 60.44 277 SER A O 1
ATOM 2291 N N . VAL A 1 278 ? -62.263 -12.007 48.708 1.00 51.75 278 VAL A N 1
ATOM 2292 C CA . VAL A 1 278 ? -62.582 -10.609 48.989 1.00 51.75 278 VAL A CA 1
ATOM 2293 C C . VAL A 1 278 ? -64.112 -10.477 48.959 1.00 51.75 278 VAL A C 1
ATOM 2295 O O . VAL A 1 278 ? -64.706 -10.650 47.892 1.00 51.75 278 VAL A O 1
ATOM 2298 N N . PRO A 1 279 ? -64.797 -10.175 50.085 1.00 46.53 279 PRO A N 1
ATOM 2299 C CA . PRO A 1 279 ? -66.195 -9.764 50.004 1.00 46.53 279 PRO A CA 1
ATOM 2300 C C . PRO A 1 279 ? -66.254 -8.556 49.071 1.00 46.53 279 PRO A C 1
ATOM 2302 O O . PRO A 1 279 ? -65.326 -7.751 49.090 1.00 46.53 279 PRO A O 1
ATOM 2305 N N . LYS A 1 280 ? -67.306 -8.431 48.249 1.00 46.69 280 LYS A N 1
ATOM 2306 C CA . LYS A 1 280 ? -67.541 -7.263 47.383 1.00 46.69 280 LYS A CA 1
ATOM 2307 C C . LYS A 1 280 ? -67.565 -5.983 48.230 1.00 46.69 280 LYS A C 1
ATOM 2309 O O . LYS A 1 280 ? -68.623 -5.477 48.581 1.00 46.69 280 LYS A O 1
ATOM 2314 N N . ILE A 1 281 ? -66.397 -5.457 48.573 1.00 42.53 281 ILE A N 1
ATOM 2315 C CA . ILE A 1 281 ? -66.222 -4.111 49.069 1.00 42.53 281 ILE A CA 1
ATOM 2316 C C . ILE A 1 281 ? -66.357 -3.290 47.804 1.00 42.53 281 ILE A C 1
ATOM 2318 O O . ILE A 1 281 ? -65.487 -3.301 46.933 1.00 42.53 281 ILE A O 1
ATOM 2322 N N . SER A 1 282 ? -67.504 -2.633 47.677 1.00 41.09 282 SER A N 1
ATOM 2323 C CA . SER A 1 282 ? -67.671 -1.501 46.786 1.00 41.09 282 SER A CA 1
ATOM 2324 C C . SER A 1 282 ? -66.639 -0.450 47.190 1.00 41.09 282 SER A C 1
ATOM 2326 O O . SER A 1 282 ? -66.914 0.431 48.004 1.00 41.09 282 SER A O 1
ATOM 2328 N N . PHE A 1 283 ? -65.420 -0.566 46.670 1.00 36.50 283 PHE A N 1
ATOM 2329 C CA . PHE A 1 283 ? -64.485 0.538 46.671 1.00 36.50 283 PHE A CA 1
ATOM 2330 C C . PHE A 1 283 ? -65.125 1.617 45.803 1.00 36.50 283 PHE A C 1
ATOM 2332 O O . PHE A 1 283 ? -65.112 1.542 44.576 1.00 36.50 283 PHE A O 1
ATOM 2339 N N . GLN A 1 284 ? -65.732 2.610 46.454 1.00 40.38 284 GLN A N 1
ATOM 2340 C CA . GLN A 1 284 ? -65.902 3.917 45.847 1.00 40.38 284 GLN A CA 1
ATOM 2341 C C . GLN A 1 284 ? -64.494 4.419 45.540 1.00 40.38 284 GLN A C 1
ATOM 2343 O O . GLN A 1 284 ? -63.770 4.885 46.418 1.00 40.38 284 GLN A O 1
ATOM 2348 N N . ILE A 1 285 ? -64.086 4.254 44.286 1.00 38.38 285 ILE A N 1
ATOM 2349 C CA . ILE A 1 285 ? -62.931 4.942 43.735 1.00 38.38 285 ILE A CA 1
ATOM 2350 C C . ILE A 1 285 ? -63.294 6.425 43.797 1.00 38.38 285 ILE A C 1
ATOM 2352 O O . ILE A 1 285 ? -64.058 6.925 42.978 1.00 38.38 285 ILE A O 1
ATOM 2356 N N . SER A 1 286 ? -62.802 7.133 44.813 1.00 41.06 286 SER A N 1
ATOM 2357 C CA . SER A 1 286 ? -62.756 8.585 44.750 1.00 41.06 286 SER A CA 1
ATOM 2358 C C . SER A 1 286 ? -61.751 8.953 43.660 1.00 41.06 286 SER A C 1
ATOM 2360 O O . SER A 1 286 ? -60.562 8.643 43.786 1.00 41.06 286 SER A O 1
ATOM 2362 N N . ASP A 1 287 ? -62.240 9.600 42.610 1.00 39.78 287 ASP A N 1
ATOM 2363 C CA . ASP A 1 287 ? -61.500 10.146 41.472 1.00 39.78 287 ASP A CA 1
ATOM 2364 C C . ASP A 1 287 ? -60.344 11.076 41.880 1.00 39.78 287 ASP A C 1
ATOM 2366 O O . ASP A 1 287 ? -60.458 12.302 41.834 1.00 39.78 287 ASP A O 1
ATOM 2370 N N . ARG A 1 288 ? -59.187 10.523 42.265 1.00 42.69 288 ARG A N 1
ATOM 2371 C CA . ARG A 1 288 ? -57.942 11.297 42.431 1.00 42.69 288 ARG A CA 1
ATOM 2372 C C . ARG A 1 288 ? -56.681 10.604 41.916 1.00 42.69 288 ARG A C 1
ATOM 2374 O O . ARG A 1 288 ? -55.604 10.781 42.473 1.00 42.69 288 ARG A O 1
ATOM 2381 N N . PHE A 1 289 ? -56.777 9.932 40.772 1.00 36.09 289 PHE A N 1
ATOM 2382 C CA . PHE A 1 289 ? -55.609 9.692 39.921 1.00 36.09 289 PHE A CA 1
ATOM 2383 C C . PHE A 1 289 ? -55.801 10.372 38.565 1.00 36.09 289 PHE A C 1
ATOM 2385 O O . PHE A 1 289 ? -56.500 9.881 37.686 1.00 36.09 289 PHE A O 1
ATOM 2392 N N . LYS A 1 290 ? -55.159 11.535 38.399 1.00 44.62 290 LYS A N 1
ATOM 2393 C CA . LYS A 1 290 ? -54.956 12.157 37.086 1.00 44.62 290 LYS A CA 1
ATOM 2394 C C . LYS A 1 290 ? -53.999 11.275 36.272 1.00 44.62 290 LYS A C 1
ATOM 2396 O O . LYS A 1 290 ? -52.866 11.078 36.718 1.00 44.62 290 LYS A O 1
ATOM 2401 N N . PRO A 1 291 ? -54.370 10.813 35.068 1.00 37.94 291 PRO A N 1
ATOM 2402 C CA . PRO A 1 291 ? -53.422 10.181 34.171 1.00 37.94 291 PRO A CA 1
ATOM 2403 C C . PRO A 1 291 ? -52.574 11.278 33.518 1.00 37.94 291 PRO A C 1
ATOM 2405 O O . PRO A 1 291 ? -53.024 11.993 32.626 1.00 37.94 291 PRO A O 1
ATOM 2408 N N . SER A 1 292 ? -51.323 11.426 33.951 1.00 43.78 292 SER A N 1
ATOM 2409 C CA . SER A 1 292 ? -50.304 12.057 33.112 1.00 43.78 292 SER A CA 1
ATOM 2410 C C . SER A 1 292 ? -49.546 10.957 32.389 1.00 43.78 292 SER A C 1
ATOM 2412 O O . SER A 1 292 ? -48.616 10.372 32.940 1.00 43.78 292 SER A O 1
ATOM 2414 N N . LYS A 1 293 ? -49.990 10.659 31.167 1.00 40.41 293 LYS A N 1
ATOM 2415 C CA . LYS A 1 293 ? -49.132 10.431 29.997 1.00 40.41 293 LYS A CA 1
ATOM 2416 C C . LYS A 1 293 ? -50.014 10.199 28.777 1.00 40.41 293 LYS A C 1
ATOM 2418 O O . LYS A 1 293 ? -50.710 9.198 28.656 1.00 40.41 293 LYS A O 1
ATOM 2423 N N . LYS A 1 294 ? -49.969 11.181 27.878 1.00 37.69 294 LYS A N 1
ATOM 2424 C CA . LYS A 1 294 ? -50.487 11.096 26.518 1.00 37.69 294 LYS A CA 1
ATOM 2425 C C . LYS A 1 294 ? -49.807 9.924 25.810 1.00 37.69 294 LYS A C 1
ATOM 2427 O O . LYS A 1 294 ? -48.581 9.892 25.719 1.00 37.69 294 LYS A O 1
ATOM 2432 N N . VAL A 1 295 ? -50.611 9.012 25.278 1.00 41.19 295 VAL A N 1
ATOM 2433 C CA . VAL A 1 295 ? -50.215 8.146 24.168 1.00 41.19 295 VAL A CA 1
ATOM 2434 C C . VAL A 1 295 ? -49.980 9.069 22.975 1.00 41.19 295 VAL A C 1
ATOM 2436 O O . VAL A 1 295 ? -50.913 9.618 22.393 1.00 41.19 295 VAL A O 1
ATOM 2439 N N . GLY A 1 296 ? -48.709 9.336 22.689 1.00 35.72 296 GLY A N 1
ATOM 2440 C CA . GLY A 1 296 ? -48.297 10.020 21.477 1.00 35.72 296 GLY A CA 1
ATOM 2441 C C . GLY A 1 296 ? -48.301 9.023 20.331 1.00 35.72 296 GLY A C 1
ATOM 2442 O O . GLY A 1 296 ? -47.410 8.182 20.246 1.00 35.72 296 GLY A O 1
ATOM 2443 N N . ASN A 1 297 ? -49.304 9.134 19.462 1.00 32.94 297 ASN A N 1
ATOM 2444 C CA . ASN A 1 297 ? -49.265 8.583 18.115 1.00 32.94 297 ASN A CA 1
ATOM 2445 C C . ASN A 1 297 ? -47.940 8.980 17.454 1.00 32.94 297 ASN A C 1
ATOM 2447 O O . ASN A 1 297 ? -47.654 10.171 17.310 1.00 32.94 297 ASN A O 1
ATOM 2451 N N . ARG A 1 298 ? -47.148 7.984 17.040 1.00 34.12 298 ARG A N 1
ATOM 2452 C CA . ARG A 1 298 ? -46.059 8.180 16.082 1.00 34.12 298 ARG A CA 1
ATOM 2453 C C . ARG A 1 298 ? -46.684 8.674 14.780 1.00 34.12 298 ARG A C 1
ATOM 2455 O O . ARG A 1 298 ? -47.219 7.889 14.008 1.00 34.12 298 ARG A O 1
ATOM 2462 N N . LYS A 1 299 ? -46.650 9.988 14.579 1.00 36.53 299 LYS A N 1
ATOM 2463 C CA . LYS A 1 299 ? -46.662 10.578 13.247 1.00 36.53 299 LYS A CA 1
ATOM 2464 C C . LYS A 1 299 ? -45.218 10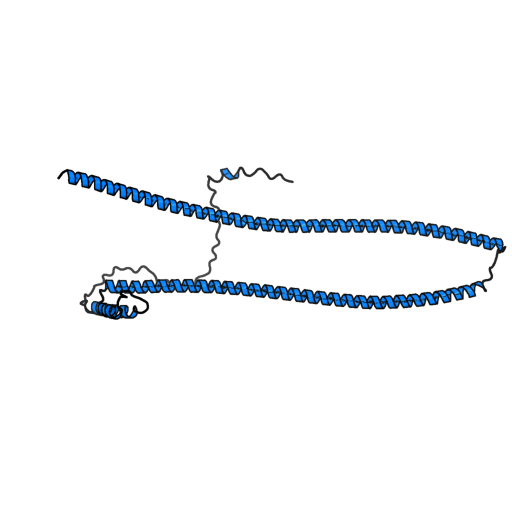.638 12.778 1.00 36.53 299 LYS A C 1
ATOM 2466 O O . LYS A 1 299 ? -44.349 11.113 13.505 1.00 36.53 299 LYS A O 1
ATOM 2471 N N . GLU A 1 300 ? -45.001 10.115 11.583 1.00 45.84 300 GLU A N 1
ATOM 2472 C CA . GLU A 1 300 ? -43.830 10.372 10.761 1.00 45.84 300 GLU A CA 1
ATOM 2473 C C . GLU A 1 300 ? -43.601 11.886 10.679 1.00 45.84 300 GLU A C 1
ATOM 2475 O O . GLU A 1 300 ? -44.516 12.654 10.376 1.00 45.84 300 GLU A O 1
ATOM 2480 N N . SER A 1 301 ? -42.383 12.323 10.980 1.00 35.84 301 SER A N 1
ATOM 2481 C CA . SER A 1 301 ? -41.954 13.693 10.733 1.00 35.84 301 SER A CA 1
ATOM 2482 C C . SER A 1 301 ? -40.473 13.699 10.381 1.00 35.84 301 SER A C 1
ATOM 2484 O O . SER A 1 301 ? -39.631 13.454 11.240 1.00 35.84 301 SER A O 1
ATOM 2486 N N . GLY A 1 302 ? -40.221 13.945 9.095 1.00 32.34 302 GLY A N 1
ATOM 2487 C CA . GLY A 1 302 ? -39.215 14.863 8.568 1.00 32.34 302 GLY A CA 1
ATOM 2488 C C . GLY A 1 302 ? -37.820 14.825 9.176 1.00 32.34 302 GLY A C 1
ATOM 2489 O O . GLY A 1 302 ? -37.587 15.311 10.277 1.00 32.34 302 GLY A O 1
ATOM 2490 N N . VAL A 1 303 ? -36.875 14.379 8.353 1.00 38.56 303 VAL A N 1
ATOM 2491 C CA . VAL A 1 303 ? -35.463 14.749 8.431 1.00 38.56 303 VAL A CA 1
ATOM 2492 C C . VAL A 1 303 ? -35.351 16.275 8.552 1.00 38.56 303 VAL A C 1
ATOM 2494 O O . VAL A 1 303 ? -35.629 16.999 7.600 1.00 38.56 303 VAL A O 1
ATOM 2497 N N . THR A 1 304 ? -34.927 16.768 9.713 1.00 31.81 304 THR A N 1
ATOM 2498 C CA . THR A 1 304 ? -34.372 18.117 9.855 1.00 31.81 304 THR A CA 1
ATOM 2499 C C . THR A 1 304 ? -32.880 17.987 10.093 1.00 31.81 304 THR A C 1
ATOM 2501 O O . THR A 1 304 ? -32.443 17.550 11.158 1.00 31.81 304 THR A O 1
ATOM 2504 N N . ILE A 1 305 ? -32.117 18.357 9.069 1.00 40.22 305 ILE A N 1
ATOM 2505 C CA . ILE A 1 305 ? -30.686 18.631 9.138 1.00 40.22 305 ILE A CA 1
ATOM 2506 C C . ILE A 1 305 ? -30.511 19.789 10.125 1.00 40.22 305 ILE A C 1
ATOM 2508 O O . ILE A 1 305 ? -31.025 20.882 9.894 1.00 40.22 305 ILE A O 1
ATOM 2512 N N . VAL A 1 306 ? -29.834 19.540 11.243 1.00 33.75 306 VAL A N 1
ATOM 2513 C CA . VAL A 1 306 ? -29.399 20.597 12.159 1.00 33.75 306 VAL A CA 1
ATOM 2514 C C . VAL A 1 306 ? -27.975 20.959 11.761 1.00 33.75 306 VAL A C 1
ATOM 2516 O O . VAL A 1 306 ? -27.056 20.160 11.920 1.00 33.75 306 VAL A O 1
ATOM 2519 N N . GLU A 1 307 ? -27.811 22.152 11.192 1.00 38.72 307 GLU A N 1
ATOM 2520 C CA . GLU A 1 307 ? -26.510 22.797 11.041 1.00 38.72 307 GLU A CA 1
ATOM 2521 C C . GLU A 1 307 ? -25.957 23.133 12.433 1.00 38.72 307 GLU A C 1
ATOM 2523 O O . GLU A 1 307 ? -26.460 24.031 13.116 1.00 38.72 307 GLU A O 1
ATOM 2528 N N . ASP A 1 308 ? -24.897 22.441 12.847 1.00 36.19 308 ASP A N 1
ATOM 2529 C CA . ASP A 1 308 ? -24.108 22.831 14.012 1.00 36.19 308 ASP A CA 1
ATOM 2530 C C . ASP A 1 308 ? -23.327 24.113 13.689 1.00 36.19 308 ASP A C 1
ATOM 2532 O O . ASP A 1 308 ? -22.223 24.103 13.139 1.00 36.19 308 ASP A O 1
ATOM 2536 N N . ARG A 1 309 ? -23.904 25.261 14.053 1.00 35.94 309 ARG A N 1
ATOM 2537 C CA . ARG A 1 309 ? -23.158 26.518 14.150 1.00 35.94 309 ARG A CA 1
ATOM 2538 C C . ARG A 1 309 ? -22.169 26.413 15.307 1.00 35.94 309 ARG A C 1
ATOM 2540 O O . ARG A 1 309 ? -22.528 26.588 16.469 1.00 35.94 309 ARG A O 1
ATOM 2547 N N . VAL A 1 310 ? -20.906 26.178 14.968 1.00 37.16 310 VAL A N 1
ATOM 2548 C CA . VAL A 1 310 ? -19.762 26.323 15.872 1.00 37.16 310 VAL A CA 1
ATOM 2549 C C . VAL A 1 310 ? -19.677 27.783 16.325 1.00 37.16 310 VAL A C 1
ATOM 2551 O O . VAL A 1 310 ? -19.216 28.653 15.587 1.00 37.16 310 VAL A O 1
ATOM 2554 N N . THR A 1 311 ? -20.116 28.074 17.548 1.00 37.25 311 THR A N 1
ATOM 2555 C CA . THR A 1 311 ? -19.802 29.336 18.220 1.00 37.25 311 THR A CA 1
ATOM 2556 C C . THR A 1 311 ? -18.497 29.169 18.990 1.00 37.25 311 THR A C 1
ATOM 2558 O O . THR A 1 311 ? -18.370 28.361 19.908 1.00 37.25 311 THR A O 1
ATOM 2561 N N . ILE A 1 312 ? -17.485 29.930 18.575 1.00 42.50 312 ILE A N 1
ATOM 2562 C CA . ILE A 1 312 ? -16.178 29.998 19.227 1.00 42.50 312 ILE A CA 1
ATOM 2563 C C . ILE A 1 312 ? -16.377 30.672 20.589 1.00 42.50 312 ILE A C 1
ATOM 2565 O O . ILE A 1 312 ? -16.513 31.891 20.681 1.00 42.50 312 ILE A O 1
ATOM 2569 N N . SER A 1 313 ? -16.421 29.878 21.658 1.00 46.50 313 SER A N 1
ATOM 2570 C CA . SER A 1 313 ? -16.352 30.392 23.025 1.00 46.50 313 SER A CA 1
ATOM 2571 C C . SER A 1 313 ? -14.969 31.001 23.277 1.00 46.50 313 SER A C 1
ATOM 2573 O O . SER A 1 313 ? -13.956 30.380 22.947 1.00 46.50 313 SER A O 1
ATOM 2575 N N . LEU A 1 314 ? -14.936 32.198 23.872 1.00 55.25 314 LEU A N 1
ATOM 2576 C CA . LEU A 1 314 ? -13.716 32.934 24.216 1.00 55.25 314 LEU A CA 1
ATOM 2577 C C . LEU A 1 314 ? -12.665 32.057 24.935 1.00 55.25 314 LEU A C 1
ATOM 2579 O O . LEU A 1 314 ? -13.024 31.228 25.776 1.00 55.25 314 LEU A O 1
ATOM 2583 N N . PRO A 1 315 ? -11.362 32.254 24.652 1.00 56.66 315 PRO A N 1
ATOM 2584 C CA . PRO A 1 315 ? -10.302 31.451 25.243 1.00 56.66 315 PRO A CA 1
ATOM 2585 C C . PRO A 1 315 ? -10.120 31.733 26.742 1.00 56.66 315 PRO A C 1
ATOM 2587 O O . PRO A 1 315 ? -10.164 32.871 27.204 1.00 56.66 315 PRO A O 1
ATOM 2590 N N . CYS A 1 316 ? -9.865 30.657 27.490 1.00 49.94 316 CYS A N 1
ATOM 2591 C CA . CYS A 1 316 ? -9.544 30.659 28.916 1.00 49.94 316 CYS A CA 1
ATOM 2592 C C . CYS A 1 316 ? -8.364 31.6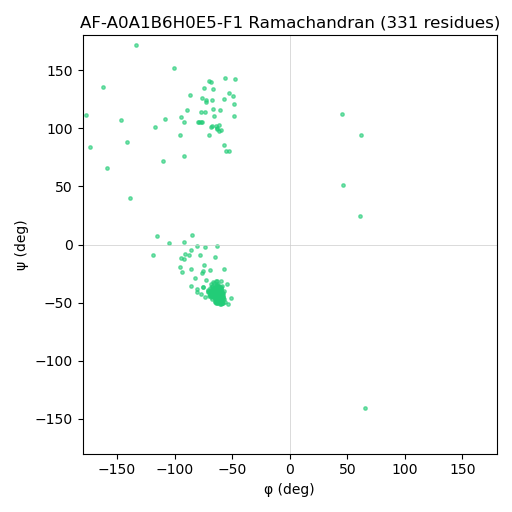08 29.239 1.00 49.94 316 CYS A C 1
ATOM 2594 O O . CYS A 1 316 ? -7.298 31.474 28.626 1.00 49.94 316 CYS A O 1
ATOM 2596 N N . PRO A 1 317 ? -8.485 32.503 30.242 1.00 58.09 317 PRO A N 1
ATOM 2597 C CA . PRO A 1 317 ? -7.441 33.469 30.604 1.00 58.09 317 PRO A CA 1
ATOM 2598 C C . PRO A 1 317 ? -6.146 32.833 31.143 1.00 58.09 317 PRO A C 1
ATOM 2600 O O . PRO A 1 317 ? -5.123 33.502 31.232 1.00 58.09 317 PRO A O 1
ATOM 2603 N N . ILE A 1 318 ? -6.147 31.533 31.447 1.00 54.38 318 ILE A N 1
ATOM 2604 C CA . ILE A 1 318 ? -4.963 30.796 31.918 1.00 54.38 318 ILE A CA 1
ATOM 2605 C C . ILE A 1 318 ? -4.117 30.288 30.731 1.00 54.38 318 ILE A C 1
ATOM 2607 O O . ILE A 1 318 ? -2.918 30.052 30.863 1.00 54.38 318 ILE A O 1
ATOM 2611 N N . CYS A 1 319 ? -4.705 30.166 29.536 1.00 54.84 319 CYS A N 1
ATOM 2612 C CA . CYS A 1 319 ? -4.046 29.585 28.361 1.00 54.84 319 CYS A CA 1
ATOM 2613 C C . CYS A 1 319 ? -3.336 30.620 27.467 1.00 54.84 319 CYS A C 1
ATOM 2615 O O . CYS A 1 319 ? -2.540 30.237 26.611 1.00 54.84 319 CYS A O 1
ATOM 2617 N N . TYR A 1 320 ? -3.585 31.920 27.660 1.00 50.06 320 TYR A N 1
ATOM 2618 C CA . TYR A 1 320 ? -3.053 32.983 26.795 1.00 50.06 320 TYR A CA 1
ATOM 2619 C C . TYR A 1 320 ? -1.541 33.225 26.991 1.00 50.06 320 TYR A C 1
ATOM 2621 O O . TYR A 1 320 ? -0.825 33.526 26.038 1.00 50.06 320 TYR A O 1
ATOM 2629 N N . GLY A 1 321 ? -1.021 33.004 28.205 1.00 44.28 321 GLY A N 1
ATOM 2630 C CA . GLY A 1 321 ? 0.393 33.241 28.533 1.00 44.28 321 GLY A CA 1
ATOM 2631 C C . GLY A 1 321 ? 1.382 32.207 27.976 1.00 44.28 321 GLY A C 1
ATOM 2632 O O . GLY A 1 321 ? 2.570 32.490 27.880 1.00 44.28 321 GLY A O 1
ATOM 2633 N N . SER A 1 322 ? 0.923 31.018 27.568 1.00 46.97 322 SER A N 1
ATOM 2634 C CA . SER A 1 322 ? 1.814 29.945 27.083 1.00 46.97 322 SER A CA 1
ATOM 2635 C C . SER A 1 322 ? 2.051 29.964 25.565 1.00 46.97 322 SER A C 1
ATOM 2637 O O . SER A 1 322 ? 2.895 29.226 25.059 1.00 46.97 322 SER A O 1
ATOM 2639 N N . ILE A 1 323 ? 1.328 30.812 24.823 1.00 46.31 323 ILE A N 1
ATOM 2640 C CA . ILE A 1 323 ? 1.366 30.846 23.350 1.00 46.31 323 ILE A CA 1
ATOM 2641 C C . ILE A 1 323 ? 2.344 31.912 22.819 1.00 46.31 323 ILE A C 1
ATOM 2643 O O . ILE A 1 323 ? 2.819 31.796 21.690 1.00 46.31 323 ILE A O 1
ATOM 2647 N N . GLN A 1 324 ? 2.728 32.910 23.625 1.00 43.25 324 GLN A N 1
ATOM 2648 C CA . GLN A 1 324 ? 3.648 33.965 23.175 1.00 43.25 324 GLN A CA 1
ATOM 2649 C C . GLN A 1 324 ? 5.120 33.520 23.088 1.00 43.25 324 GLN A C 1
ATOM 2651 O O . GLN A 1 324 ? 5.856 34.047 22.262 1.00 43.25 324 GLN A O 1
ATOM 2656 N N . ASN A 1 325 ? 5.534 32.476 23.815 1.00 40.62 325 ASN A N 1
ATOM 2657 C CA . ASN A 1 325 ? 6.931 32.009 23.806 1.00 40.62 325 ASN A CA 1
ATOM 2658 C C . ASN A 1 325 ? 7.285 31.039 22.660 1.00 40.62 325 ASN A C 1
ATOM 2660 O O . ASN A 1 325 ? 8.371 30.468 22.664 1.00 40.62 325 ASN A O 1
ATOM 2664 N N . ARG A 1 326 ? 6.393 30.820 21.682 1.00 44.22 326 ARG A N 1
ATOM 2665 C CA . ARG A 1 326 ? 6.653 29.920 20.536 1.00 44.22 326 ARG A CA 1
ATOM 2666 C C . ARG A 1 326 ? 6.695 30.606 19.170 1.00 44.22 326 ARG A C 1
ATOM 2668 O O . ARG A 1 326 ? 6.779 29.917 18.159 1.00 44.22 326 ARG A O 1
ATOM 2675 N N . LYS A 1 327 ? 6.658 31.940 19.107 1.00 41.78 327 LYS A N 1
ATOM 2676 C CA . LYS A 1 327 ? 6.782 32.684 17.842 1.00 41.78 327 LYS A CA 1
ATOM 2677 C C . LYS A 1 327 ? 8.114 33.424 17.757 1.00 41.78 327 LYS A C 1
ATOM 2679 O O . LYS A 1 327 ? 8.159 34.644 17.829 1.00 41.78 327 LYS A O 1
ATOM 2684 N N . SER A 1 328 ? 9.192 32.674 17.573 1.00 46.00 328 SER A N 1
ATOM 2685 C CA . SER A 1 328 ? 10.490 33.231 17.178 1.00 46.00 328 SER A CA 1
ATOM 2686 C C . SER A 1 328 ? 11.362 32.152 16.544 1.00 46.00 328 SER A C 1
ATOM 2688 O O . SER A 1 328 ? 12.372 31.748 17.103 1.00 46.00 328 SER A O 1
ATOM 2690 N N . THR A 1 329 ? 10.945 31.644 15.382 1.00 43.41 329 THR A N 1
ATOM 2691 C CA . THR A 1 329 ? 11.842 31.070 14.356 1.00 43.41 329 THR A CA 1
ATOM 2692 C C . THR A 1 329 ? 11.033 30.737 13.105 1.00 43.41 329 THR A C 1
ATOM 2694 O O . THR A 1 329 ? 10.582 29.618 12.909 1.00 43.41 329 THR A O 1
ATOM 2697 N N . LEU A 1 330 ? 10.822 31.740 12.259 1.00 32.47 330 LEU A N 1
ATOM 2698 C CA . LEU A 1 330 ? 10.595 31.547 10.828 1.00 32.47 330 LEU A CA 1
ATOM 2699 C 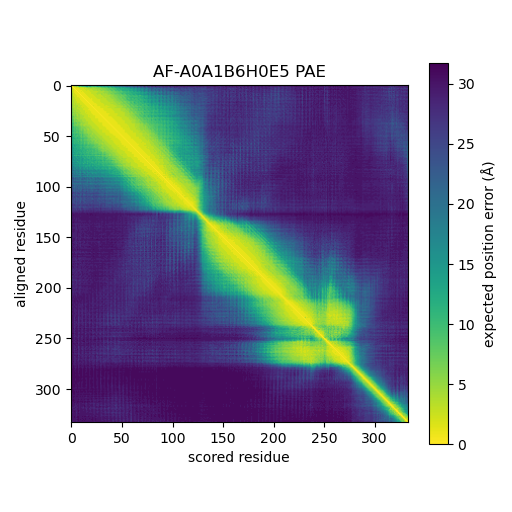C . LEU A 1 330 ? 11.335 32.696 10.144 1.00 32.47 330 LEU A C 1
ATOM 2701 O O . LEU A 1 330 ? 10.829 33.806 10.006 1.00 32.47 330 LEU A O 1
ATOM 2705 N N . VAL A 1 331 ? 12.608 32.420 9.867 1.00 34.56 331 VAL A N 1
ATOM 2706 C CA . VAL A 1 331 ? 13.460 33.194 8.969 1.00 34.56 331 VAL A CA 1
ATOM 2707 C C . VAL A 1 331 ? 12.967 32.893 7.559 1.00 34.56 331 VAL A C 1
ATOM 2709 O O . VAL A 1 331 ? 12.844 31.729 7.185 1.00 34.56 331 VAL A O 1
ATOM 2712 N N . ILE A 1 332 ? 12.629 33.949 6.828 1.00 37.94 332 ILE A N 1
ATOM 2713 C CA . ILE A 1 332 ? 12.256 33.908 5.416 1.00 37.94 332 ILE A CA 1
ATOM 2714 C C . ILE A 1 332 ? 13.538 33.644 4.614 1.00 37.94 332 ILE A C 1
ATOM 2716 O O . ILE A 1 332 ? 14.501 34.401 4.750 1.00 37.94 332 ILE A O 1
ATOM 2720 N N . LEU A 1 333 ? 13.532 32.571 3.820 1.00 35.19 333 LEU A N 1
ATOM 2721 C CA . LEU A 1 333 ? 14.364 32.395 2.628 1.00 35.19 333 LEU A CA 1
ATOM 2722 C C . LEU A 1 333 ? 13.468 32.580 1.407 1.00 35.19 333 LEU A C 1
ATOM 2724 O O . LEU A 1 333 ? 12.341 32.030 1.447 1.00 35.19 333 LEU A O 1
#

Mean predicted aligned error: 22.52 Å

Foldseek 3Di:
DVVVVVVVVVVVVVVVVVVVVVVVVVVVVVVVVVVVVVVVVVVVVVVVVVVVVVVVVVVVVVVVVVVVVVVVVVVVVVVVVVVVVVVVVVVVVVVVVVVVVVVVVVVVVVVVVVVVVVVVCVVVVDPDDDDPPVVVVVVVVVVVVVVVVVVVVVVVVVVVVVVVVVVVVVVVVVVVVVVVVVVVVVVVVVVVVVVVVVVVVVVVVVVVVVVVVVVVVVVVVVVVVVVQVVLVVLCVVLVQPCVVVCVVVPPCPGGDPVCSVVSVVSSVVSVVVVVVPDDPPPPPPPPDDDDPDDPDDDDDDDDDDDPPDDDDDDDDPVPPVVPVVPPPDDDDD

pLDDT: mean 78.76, std 20.12, range [31.81, 98.38]

Solvent-accessible surface area (backbone atoms only — not comparable to full-atom values): 19372 Å² total; per-residue (Å²): 122,65,66,64,54,52,49,52,50,54,50,51,53,50,51,52,51,50,54,51,50,50,51,53,53,52,52,50,50,53,50,49,53,52,52,50,54,53,49,51,55,48,51,55,50,51,50,53,50,52,54,50,52,53,52,51,52,50,53,54,51,51,54,49,50,53,52,49,54,50,52,51,49,53,52,50,49,53,50,49,50,52,51,51,54,52,51,52,50,53,51,54,52,50,51,53,52,49,52,54,53,49,51,53,51,52,51,51,51,51,51,52,52,52,49,51,49,52,50,52,37,58,75,68,70,53,92,69,84,82,80,66,71,67,60,51,58,57,52,51,51,51,54,52,51,53,50,53,53,50,50,53,52,48,53,51,52,49,52,54,46,55,55,48,51,56,49,49,52,52,50,51,52,53,49,52,58,48,54,53,51,49,53,54,48,52,54,54,49,53,51,53,53,49,52,50,51,54,51,51,52,51,49,52,54,50,54,53,49,53,51,49,53,52,52,52,52,52,48,51,53,51,52,50,54,50,50,32,52,48,50,50,52,48,34,64,73,67,65,36,82,52,65,78,55,37,72,75,52,48,95,56,83,65,62,43,97,89,46,44,70,59,56,49,52,42,38,49,56,40,49,54,51,53,65,67,67,51,71,88,68,81,73,78,76,75,94,77,78,82,86,89,72,83,85,74,78,87,69,90,74,77,93,71,87,77,82,82,78,84,73,84,72,80,80,61,85,82,61,61,76,75,60,69,85,73,78,84,84,81,83,87,128

Radius of gyration: 55.85 Å; Cα contacts (8 Å, |Δi|>4): 36; chains: 1; bounding box: 125×67×170 Å

Sequence (333 aa):
MSERKCFNKNYNNSIEKLQKGKKILEDLHVSMKNADLARQKIINKIEKIRSKENKLKKIQAEEAIDLTMHIDGEIHWKNYYHIQIKSREKRGEEIKKFRRLTLLRLQSTLGANLELLKNILSIYGINSSIDYTTVKNDVIKLIKRDYIETDQLFNYVIQLRDELEALQEKVFNLINDTDDKLNEYDDNLFTKEKDLYDLEHRKDILMESEFNVADDLMRCTRDMNRVYKGIENLVDICKADVSPLLDMLGDKSTVTSFNFLLFLQALESRINLLMGSVPKISFQISDRFKPSKKVGNRKESGVTIVEDRVTISLPCPICYGSIQNRKSTLVIL

InterPro domains:
  IPR049258 ODAD1, central coiled coil region [PF21773] (3-251)
  IPR051876 Outer dynein arm-docking/Coiled-coil domain-containing protein [PTHR21694] (3-275)

Organism: NCBI:txid1464854